Protein AF-A0A1I3K567-F1 (afdb_monomer_lite)

Radius of gyration: 35.0 Å; chains: 1; bounding box: 66×83×106 Å

pLDDT: mean 75.27, std 18.59, range [41.22, 98.81]

Sequence (236 aa):
MTSLRVISPPEEHWAQRRRAPPARRPAPVLGLSIAVLLGLFGMQLMLSGVRDAAVPVPSVAPPERFEPDPPATAAPRLKIVVAPPVPVAARPETWAVLPTALTAPVAATPLADPKTAAEQAAACREAPGLATQMVCVDPVLAAADQQASEAYEAVLAAGASQAVLGRSQARWMLTREEAARSSPEDLLAAYQDRTRRLRAAAAALSHRDDAVQAPPSPEETLDDQPRAFTGAAPST

Structure (mmCIF, N/CA/C/O backbone):
data_AF-A0A1I3K567-F1
#
_entry.id   AF-A0A1I3K567-F1
#
loop_
_atom_site.group_PDB
_atom_site.id
_atom_site.type_symbol
_atom_site.label_atom_id
_atom_site.label_alt_id
_atom_site.label_comp_id
_atom_site.label_asym_id
_atom_site.label_entity_id
_atom_site.label_seq_id
_atom_site.pdbx_PDB_ins_code
_atom_site.Cartn_x
_atom_site.Cartn_y
_atom_site.Cartn_z
_atom_site.occupancy
_atom_site.B_iso_or_equiv
_atom_site.auth_seq_id
_atom_site.auth_comp_id
_atom_site.auth_asym_id
_atom_site.auth_atom_id
_atom_site.pdbx_PDB_model_num
ATOM 1 N N . MET A 1 1 ? -35.132 25.174 -33.035 1.00 41.22 1 MET A N 1
ATOM 2 C CA . MET A 1 1 ? -33.776 25.758 -32.961 1.00 41.22 1 MET A CA 1
ATOM 3 C C . MET A 1 1 ? -33.559 26.184 -31.522 1.00 41.22 1 MET A C 1
ATOM 5 O O . MET A 1 1 ? -34.055 27.227 -31.122 1.00 41.22 1 MET A O 1
ATOM 9 N N . THR A 1 2 ? -32.952 25.312 -30.723 1.00 47.44 2 THR A N 1
ATOM 10 C CA . THR A 1 2 ? -32.895 25.439 -29.262 1.00 47.44 2 THR A CA 1
ATOM 11 C C . THR A 1 2 ? -31.429 25.566 -28.878 1.00 47.44 2 THR A C 1
ATOM 13 O O . THR A 1 2 ? -30.681 24.597 -28.960 1.00 47.44 2 THR A O 1
ATOM 16 N N . SER A 1 3 ? -30.999 26.782 -28.553 1.00 48.56 3 SER A N 1
ATOM 17 C CA . SER A 1 3 ? -29.608 27.071 -28.209 1.00 48.56 3 SER A CA 1
ATOM 18 C C . SER A 1 3 ? -29.348 26.722 -26.745 1.00 48.56 3 SER A C 1
ATOM 20 O O . SER A 1 3 ? -29.870 27.375 -25.843 1.00 48.56 3 SER A O 1
ATOM 22 N N . LEU A 1 4 ? -28.530 25.695 -26.513 1.00 54.41 4 LEU A N 1
ATOM 23 C CA . LEU A 1 4 ? -27.971 25.369 -25.202 1.00 54.41 4 LEU A CA 1
ATOM 24 C C . LEU A 1 4 ? -26.925 26.428 -24.827 1.00 54.41 4 LEU A C 1
ATOM 26 O O . LEU A 1 4 ? -25.876 26.532 -25.460 1.00 54.41 4 LEU A O 1
ATOM 30 N N . ARG A 1 5 ? -27.219 27.230 -23.797 1.00 54.34 5 ARG A N 1
ATOM 31 C CA . ARG A 1 5 ? -26.233 28.103 -23.148 1.00 54.34 5 ARG A CA 1
ATOM 32 C C . ARG A 1 5 ? -25.359 27.255 -22.228 1.00 54.34 5 ARG A C 1
ATOM 34 O O . ARG A 1 5 ? -25.832 26.763 -21.209 1.00 54.34 5 ARG A O 1
ATOM 41 N N . VAL A 1 6 ? -24.088 27.119 -22.589 1.00 59.34 6 VAL A N 1
ATOM 42 C CA . VAL A 1 6 ? -23.033 26.632 -21.696 1.00 59.34 6 VAL A CA 1
ATOM 43 C C . VAL A 1 6 ? -22.742 27.742 -20.689 1.00 59.34 6 VAL A C 1
ATOM 45 O O . VAL A 1 6 ? -22.295 28.825 -21.062 1.00 59.34 6 VAL A O 1
ATOM 48 N N . ILE A 1 7 ? -23.062 27.497 -19.421 1.00 61.38 7 ILE A N 1
ATOM 49 C CA . ILE A 1 7 ? -22.705 28.371 -18.303 1.00 61.38 7 ILE A CA 1
ATOM 50 C C . ILE A 1 7 ? -21.360 27.862 -17.786 1.00 61.38 7 ILE A C 1
ATOM 52 O O . ILE A 1 7 ? -21.307 26.850 -17.091 1.00 61.38 7 ILE A O 1
ATOM 56 N N . SER A 1 8 ? -20.271 28.526 -18.168 1.00 51.09 8 SER A N 1
ATOM 57 C CA . SER A 1 8 ? -18.961 28.290 -17.559 1.00 51.09 8 SER A CA 1
ATOM 58 C C . SER A 1 8 ? -18.959 28.831 -16.123 1.00 51.09 8 SER A C 1
ATOM 60 O O . SER A 1 8 ? -19.470 29.933 -15.902 1.00 51.09 8 SER A O 1
ATOM 62 N N . PRO A 1 9 ? -18.403 28.102 -15.140 1.00 63.75 9 PRO A N 1
ATOM 63 C CA . PRO A 1 9 ? -18.246 28.625 -13.790 1.00 63.75 9 PRO A CA 1
ATOM 64 C C . PRO A 1 9 ? -17.191 29.751 -13.759 1.00 63.75 9 PRO A C 1
ATOM 66 O O . PRO A 1 9 ? -16.234 29.713 -14.535 1.00 63.75 9 PRO A O 1
ATOM 69 N N . PRO A 1 10 ? -17.358 30.762 -12.888 1.00 57.81 10 PRO A N 1
ATOM 70 C CA . PRO A 1 10 ? -16.426 31.880 -12.781 1.00 57.81 10 PRO A CA 1
ATOM 71 C C . PRO A 1 10 ? -15.072 31.439 -12.196 1.00 57.81 10 PRO A C 1
ATOM 73 O O . PRO A 1 10 ? -14.982 31.001 -11.052 1.00 57.81 10 PRO A O 1
ATOM 76 N N . GLU A 1 11 ? -14.020 31.599 -13.001 1.00 57.78 11 GLU A N 1
ATOM 77 C CA . GLU A 1 11 ? -12.583 31.450 -12.701 1.00 57.78 11 GLU A CA 1
ATOM 78 C C . GLU A 1 11 ? -12.036 32.631 -11.871 1.00 57.78 11 GLU A C 1
ATOM 80 O O . GLU A 1 11 ? -11.059 33.291 -12.208 1.00 57.78 11 GLU A O 1
ATOM 85 N N . GLU A 1 12 ? -12.673 32.938 -10.752 1.00 56.66 12 GLU A N 1
ATOM 86 C CA . GLU A 1 12 ? -12.122 33.816 -9.719 1.00 56.66 12 GLU A CA 1
ATOM 87 C C . GLU A 1 12 ? -12.365 33.014 -8.427 1.00 56.66 12 GLU A C 1
ATOM 89 O O . GLU A 1 12 ? -13.386 32.358 -8.304 1.00 56.66 12 GLU A O 1
ATOM 94 N N . HIS A 1 13 ? -11.455 32.785 -7.479 1.00 52.19 13 HIS A N 1
ATOM 95 C CA . HIS A 1 13 ? -11.093 33.702 -6.391 1.00 52.19 13 HIS A CA 1
ATOM 96 C C . HIS A 1 13 ? -9.816 33.207 -5.652 1.00 52.19 13 HIS A C 1
ATOM 98 O O . HIS A 1 13 ? -9.492 33.675 -4.557 1.00 52.19 13 HIS A O 1
ATOM 104 N N . TRP A 1 14 ? -9.075 32.231 -6.193 1.00 54.38 14 TRP A N 1
ATOM 105 C CA . TRP A 1 14 ? -7.971 31.581 -5.460 1.00 54.38 14 TRP A CA 1
ATOM 106 C C . TRP A 1 14 ? -6.694 32.431 -5.349 1.00 54.38 14 TRP A C 1
ATOM 108 O O . TRP A 1 14 ? -5.878 32.203 -4.455 1.00 54.38 14 TRP A O 1
ATOM 118 N N . ALA A 1 15 ? -6.536 33.469 -6.177 1.00 52.72 15 ALA A N 1
ATOM 119 C CA . ALA A 1 15 ? -5.331 34.302 -6.195 1.00 52.72 15 ALA A CA 1
ATOM 120 C C . ALA A 1 15 ? -5.209 35.291 -5.011 1.00 52.72 15 ALA A C 1
ATOM 122 O O . ALA A 1 15 ? -4.138 35.855 -4.792 1.00 52.72 15 ALA A O 1
ATOM 123 N N . GLN A 1 16 ? -6.261 35.495 -4.206 1.00 49.91 16 GLN A N 1
ATOM 124 C CA . GLN A 1 16 ? -6.290 36.560 -3.188 1.00 49.91 16 GLN A CA 1
ATOM 125 C C . GLN A 1 16 ? -5.857 36.145 -1.768 1.00 49.91 16 GLN A C 1
ATOM 127 O O . GLN A 1 16 ? -5.767 36.996 -0.881 1.00 49.91 16 GLN A O 1
ATOM 132 N N . ARG A 1 17 ? -5.493 34.876 -1.534 1.00 51.22 17 ARG A N 1
ATOM 133 C CA . ARG A 1 17 ? -4.949 34.401 -0.241 1.00 51.22 17 ARG A CA 1
ATOM 134 C C . ARG A 1 17 ? -3.415 34.457 -0.147 1.00 51.22 17 ARG A C 1
ATOM 136 O O . ARG A 1 17 ?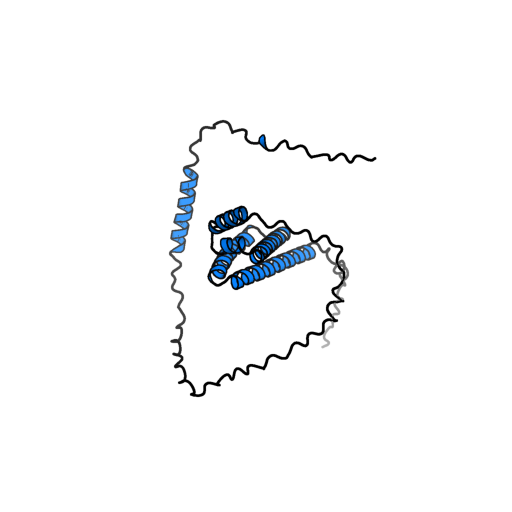 -2.797 33.614 0.491 1.00 51.22 17 ARG A O 1
ATOM 143 N N . ARG A 1 18 ? -2.786 35.479 -0.734 1.00 52.47 18 ARG A N 1
ATOM 144 C CA . ARG A 1 18 ? -1.376 35.836 -0.473 1.00 52.47 18 ARG A CA 1
ATOM 145 C C . ARG A 1 18 ? -1.242 37.271 0.033 1.00 52.47 18 ARG A C 1
ATOM 147 O O . ARG A 1 18 ? -0.465 38.061 -0.491 1.00 52.47 18 ARG A O 1
ATOM 154 N N . ARG A 1 19 ? -2.000 37.630 1.073 1.00 53.72 19 ARG A N 1
ATOM 155 C CA . ARG A 1 19 ? -1.640 38.798 1.887 1.00 53.72 19 ARG A CA 1
ATOM 156 C C . ARG A 1 19 ? -0.489 38.393 2.798 1.00 53.72 19 ARG A C 1
ATOM 158 O O . ARG A 1 19 ? -0.664 37.563 3.686 1.00 53.72 19 ARG A O 1
ATOM 165 N N . ALA A 1 20 ? 0.683 38.957 2.528 1.00 58.75 20 ALA A N 1
ATOM 166 C CA . ALA A 1 20 ? 1.848 38.846 3.388 1.00 58.75 20 ALA A CA 1
ATOM 167 C C . ALA A 1 20 ? 1.494 39.323 4.812 1.00 58.75 20 ALA A C 1
ATOM 169 O O . ALA A 1 20 ? 0.871 40.381 4.957 1.00 58.75 20 ALA A O 1
ATOM 170 N N . PRO A 1 21 ? 1.850 38.571 5.866 1.00 63.34 21 PRO A N 1
ATOM 171 C CA . PRO A 1 21 ? 1.675 39.037 7.233 1.00 63.34 21 PRO A CA 1
ATOM 172 C C . PRO A 1 21 ? 2.600 40.238 7.509 1.00 63.34 21 PRO A C 1
ATOM 174 O O . PRO A 1 21 ? 3.713 40.289 6.979 1.00 63.34 21 PRO A O 1
ATOM 177 N N . PRO A 1 22 ? 2.182 41.206 8.347 1.00 60.41 22 PRO A N 1
ATOM 178 C CA . PRO A 1 22 ? 3.058 42.289 8.774 1.00 60.41 22 PRO A CA 1
ATOM 179 C C . PRO A 1 22 ? 4.261 41.721 9.536 1.00 60.41 22 PRO A C 1
ATOM 181 O O . PRO A 1 22 ? 4.114 40.823 10.369 1.00 60.41 22 PRO A O 1
ATOM 184 N N . ALA A 1 23 ? 5.446 42.265 9.253 1.00 51.12 23 ALA A N 1
ATOM 185 C CA . ALA A 1 23 ? 6.710 41.900 9.879 1.00 51.12 23 ALA A CA 1
ATOM 186 C C . ALA A 1 23 ? 6.650 42.086 11.408 1.00 51.12 23 ALA A C 1
ATOM 188 O O . ALA A 1 23 ? 6.902 43.167 11.940 1.00 51.12 23 ALA A O 1
ATOM 189 N N . ARG A 1 24 ? 6.314 41.014 12.132 1.00 51.00 24 ARG A N 1
ATOM 190 C CA . ARG A 1 24 ? 6.513 40.926 13.579 1.00 51.00 24 ARG A CA 1
ATOM 191 C C . ARG A 1 24 ? 7.972 40.574 13.833 1.00 51.00 24 ARG A C 1
ATOM 193 O O . ARG A 1 24 ? 8.450 39.532 13.397 1.00 51.00 24 ARG A O 1
ATOM 200 N N . ARG A 1 25 ? 8.671 41.459 14.545 1.00 53.50 25 ARG A N 1
ATOM 201 C CA . ARG A 1 25 ? 10.017 41.202 15.068 1.00 53.50 25 ARG A CA 1
ATOM 202 C C . ARG A 1 25 ? 9.980 39.925 15.927 1.00 53.50 25 ARG A C 1
ATOM 204 O O . ARG A 1 25 ? 9.129 39.851 16.816 1.00 53.50 25 ARG A O 1
ATOM 211 N N . PRO A 1 26 ? 10.850 38.931 15.681 1.00 49.97 26 PRO A N 1
ATOM 212 C CA . PRO A 1 26 ? 10.881 37.719 16.484 1.00 49.97 26 PRO A CA 1
ATOM 213 C C . PRO A 1 26 ? 11.402 38.044 17.887 1.00 49.97 26 PRO A C 1
ATOM 215 O O . PRO A 1 26 ? 12.513 38.545 18.053 1.00 49.97 26 PRO A O 1
ATOM 218 N N . ALA A 1 27 ? 10.588 37.757 18.900 1.00 56.81 27 ALA A N 1
ATOM 219 C CA . ALA A 1 27 ? 11.064 37.641 20.271 1.00 56.81 27 ALA A CA 1
ATOM 220 C C . ALA A 1 27 ? 11.962 36.388 20.390 1.00 56.81 27 ALA A C 1
ATOM 222 O O . ALA A 1 27 ? 11.685 35.377 19.734 1.00 56.81 27 ALA A O 1
ATOM 223 N N . PRO A 1 28 ? 13.020 36.412 21.219 1.00 51.88 28 PRO A N 1
ATOM 224 C CA . PRO A 1 28 ? 13.976 35.316 21.362 1.00 51.88 28 PRO A CA 1
ATOM 225 C C . PRO A 1 28 ? 13.388 34.175 22.209 1.00 51.88 28 PRO A C 1
ATOM 227 O O . PRO A 1 28 ? 13.797 33.947 23.339 1.00 51.88 28 PRO A O 1
ATOM 230 N N . VAL A 1 29 ? 12.400 33.453 21.678 1.00 52.56 29 VAL A N 1
ATOM 231 C CA . VAL A 1 29 ? 11.814 32.260 22.331 1.00 52.56 29 VAL A CA 1
ATOM 232 C C . VAL A 1 29 ? 12.297 30.961 21.660 1.00 52.56 29 VAL A C 1
ATOM 234 O O . VAL A 1 29 ? 12.177 29.871 22.213 1.00 52.56 29 VAL A O 1
ATOM 237 N N . LEU A 1 30 ? 12.949 31.066 20.496 1.00 52.22 30 LEU A N 1
ATOM 238 C CA . LEU A 1 30 ? 13.389 29.922 19.686 1.00 52.22 30 LEU A CA 1
ATOM 239 C C . LEU A 1 30 ? 14.621 29.181 20.248 1.00 52.22 30 LEU A C 1
ATOM 241 O O . LEU A 1 30 ? 14.864 28.037 19.877 1.00 52.22 30 LEU A O 1
ATOM 245 N N . GLY A 1 31 ? 15.363 29.781 21.186 1.00 49.91 31 GLY A N 1
ATOM 246 C CA . GLY A 1 31 ? 16.508 29.121 21.831 1.00 49.91 31 GLY A CA 1
ATOM 247 C C . GLY A 1 31 ? 16.112 28.047 22.852 1.00 49.91 31 GLY A C 1
ATOM 248 O O . GLY A 1 31 ? 16.823 27.059 23.019 1.00 49.91 31 GLY A O 1
ATOM 249 N N . LEU A 1 32 ? 14.952 28.195 23.501 1.00 53.84 32 LEU A N 1
ATOM 250 C CA . LEU A 1 32 ? 14.532 27.293 24.579 1.00 53.84 32 LEU A CA 1
ATOM 251 C C . LEU A 1 32 ? 14.002 25.947 24.058 1.00 53.84 32 LEU A C 1
ATOM 253 O O . LEU A 1 32 ? 14.199 24.927 24.709 1.00 53.84 32 LEU A O 1
ATOM 257 N N . SER A 1 33 ? 13.406 25.901 22.860 1.00 54.75 33 SER A N 1
ATOM 258 C CA . SER A 1 33 ? 12.889 24.640 22.296 1.00 54.75 33 SER A CA 1
ATOM 259 C C . SER A 1 33 ? 13.989 23.696 21.799 1.00 54.75 33 SER A C 1
ATOM 261 O O . SER A 1 33 ? 13.868 22.484 21.959 1.00 54.75 33 SER A O 1
ATOM 263 N N . ILE A 1 34 ? 15.089 24.224 21.249 1.00 58.00 34 ILE A N 1
ATOM 264 C CA . ILE A 1 34 ? 16.198 23.389 20.755 1.00 58.00 34 ILE A CA 1
ATOM 265 C C . ILE A 1 34 ? 16.958 22.754 21.929 1.00 58.00 34 ILE A C 1
ATOM 267 O O . ILE A 1 34 ? 17.283 21.570 21.877 1.00 58.00 34 ILE A O 1
ATOM 271 N N . ALA A 1 35 ? 17.177 23.500 23.017 1.00 59.81 35 ALA A N 1
ATOM 272 C CA . ALA A 1 35 ? 17.837 22.974 24.212 1.00 59.81 35 ALA A CA 1
ATOM 273 C C . ALA A 1 35 ? 17.023 21.853 24.886 1.00 59.81 35 ALA A C 1
ATOM 275 O O . ALA A 1 35 ? 17.593 20.845 25.301 1.00 59.81 35 ALA A O 1
ATOM 276 N N . VAL A 1 36 ? 15.691 21.984 24.937 1.00 67.81 36 VAL A N 1
ATOM 277 C CA . VAL A 1 36 ? 14.810 20.942 25.492 1.00 67.81 36 VAL A CA 1
ATOM 278 C C . VAL A 1 36 ? 14.814 19.684 24.617 1.00 67.81 36 VAL A C 1
ATOM 280 O O . VAL A 1 36 ? 14.911 18.582 25.152 1.00 67.81 36 VAL A O 1
ATOM 283 N N . LEU A 1 37 ? 14.782 19.825 23.286 1.00 63.00 37 LEU A N 1
ATOM 284 C CA . LEU A 1 37 ? 14.832 18.678 22.370 1.00 63.00 37 LEU A CA 1
ATOM 285 C C . LEU A 1 37 ? 16.186 17.952 22.410 1.00 63.00 37 LEU A C 1
ATOM 287 O O . LEU A 1 37 ? 16.210 16.722 22.438 1.00 63.00 37 LEU A O 1
ATOM 291 N N . LEU A 1 38 ? 17.305 18.684 22.486 1.00 71.62 38 LEU A N 1
ATOM 292 C CA . LEU A 1 38 ? 18.637 18.085 22.641 1.00 71.62 38 LEU A CA 1
ATOM 293 C C . LEU A 1 38 ? 18.810 17.400 24.008 1.00 71.62 38 LEU A C 1
ATOM 295 O O . LEU A 1 38 ? 19.401 16.323 24.078 1.00 71.62 38 LEU A O 1
ATOM 299 N N . GLY A 1 39 ? 18.253 17.972 25.081 1.00 69.25 39 GLY A N 1
ATOM 300 C CA . GLY A 1 39 ? 18.276 17.369 26.417 1.00 69.25 39 GLY A CA 1
ATOM 301 C C . GLY A 1 39 ? 17.489 16.05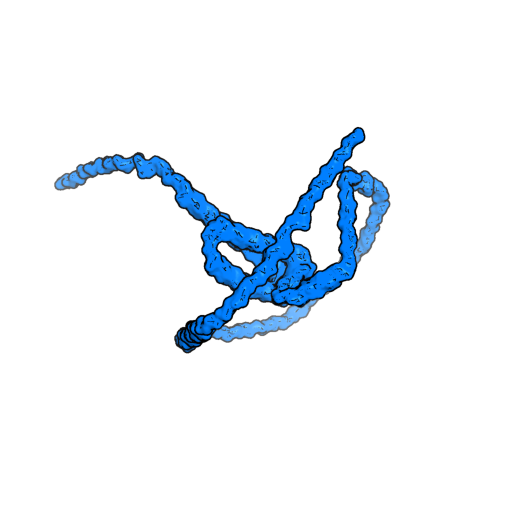7 26.499 1.00 69.25 39 GLY A C 1
ATOM 302 O O . GLY A 1 39 ? 17.993 15.067 27.030 1.00 69.25 39 GLY A O 1
ATOM 303 N N . LEU A 1 40 ? 16.285 16.016 25.916 1.00 73.94 40 LEU A N 1
ATOM 304 C CA . LEU A 1 40 ? 15.447 14.810 25.879 1.00 73.94 40 LEU A CA 1
ATOM 305 C C . LEU A 1 40 ? 16.090 13.688 25.050 1.00 73.94 40 LEU A C 1
ATOM 307 O O . LEU A 1 40 ? 16.075 12.530 25.469 1.00 73.94 40 LEU A O 1
ATOM 311 N N . PHE A 1 41 ? 16.721 14.028 23.922 1.00 76.00 41 PHE A N 1
ATOM 312 C CA . PHE A 1 41 ? 17.411 13.048 23.079 1.00 76.00 41 PHE A CA 1
ATOM 313 C C . PHE A 1 41 ? 18.689 12.504 23.743 1.00 76.00 41 PHE A C 1
ATOM 315 O O . PHE A 1 41 ? 18.939 11.298 23.720 1.00 76.00 41 PHE A O 1
ATOM 322 N N . GLY A 1 42 ? 19.470 13.364 24.409 1.00 73.19 42 GLY A N 1
ATOM 323 C CA . GLY A 1 42 ? 20.659 12.952 25.163 1.00 73.19 42 GLY A CA 1
ATOM 324 C C . GLY A 1 42 ? 20.333 12.039 26.351 1.00 73.19 42 GLY A C 1
ATOM 325 O O . GLY A 1 42 ? 21.014 11.037 26.571 1.00 73.19 42 GLY A O 1
ATOM 326 N N . MET A 1 43 ? 19.246 12.325 27.076 1.00 73.75 43 MET A N 1
ATOM 327 C CA . MET A 1 43 ? 18.792 11.482 28.187 1.00 73.75 43 MET A CA 1
ATOM 328 C C . MET A 1 43 ? 18.323 10.099 27.701 1.00 73.75 43 MET A C 1
ATOM 330 O O . MET A 1 43 ? 18.590 9.090 28.353 1.00 73.75 43 MET A O 1
ATOM 334 N N . GLN A 1 44 ? 17.695 10.024 26.523 1.00 71.62 44 GLN A N 1
ATOM 335 C CA . GLN A 1 44 ? 17.259 8.756 25.934 1.00 71.62 44 GLN A CA 1
ATOM 336 C C . GLN A 1 44 ? 18.430 7.883 25.447 1.00 71.62 44 GLN A C 1
ATOM 338 O O . GLN A 1 44 ? 18.366 6.656 25.567 1.00 71.62 44 GLN A O 1
ATOM 343 N N . LEU A 1 45 ? 19.530 8.488 24.986 1.00 72.94 45 LEU A N 1
ATOM 344 C CA . LEU A 1 45 ? 20.768 7.764 24.667 1.00 72.94 45 LEU A CA 1
ATOM 345 C C . LEU A 1 45 ? 21.434 7.178 25.921 1.00 72.94 45 LEU A C 1
ATOM 347 O O . LEU A 1 45 ? 21.840 6.018 25.902 1.00 72.94 45 LEU A O 1
ATOM 351 N N . MET A 1 46 ? 21.463 7.918 27.035 1.00 72.81 46 MET A N 1
ATOM 352 C CA . MET A 1 46 ? 22.029 7.419 28.300 1.00 72.81 46 MET A CA 1
ATOM 353 C C . MET A 1 46 ? 21.214 6.263 28.903 1.00 72.81 46 MET A C 1
ATOM 355 O O . MET A 1 46 ? 21.785 5.325 29.451 1.00 72.81 46 MET A O 1
ATOM 359 N N . LEU A 1 47 ? 19.886 6.271 28.745 1.00 65.50 47 LEU A N 1
ATOM 360 C CA . LEU A 1 47 ? 19.012 5.161 29.158 1.00 65.50 47 LEU A CA 1
ATOM 361 C C . LEU A 1 47 ? 19.116 3.925 28.246 1.00 65.50 47 LEU A C 1
ATOM 363 O O . LEU A 1 47 ? 18.753 2.825 28.663 1.00 65.50 47 LEU A O 1
ATOM 367 N N . SER A 1 48 ? 19.615 4.079 27.018 1.00 63.22 48 SER A N 1
ATOM 368 C CA . SER A 1 48 ? 19.746 2.971 26.062 1.00 63.22 48 SER A CA 1
ATOM 369 C C . SER A 1 48 ? 21.033 2.156 26.255 1.00 63.22 48 SER A C 1
ATOM 371 O O . SER A 1 48 ? 21.081 1.007 25.830 1.00 63.22 48 SER A O 1
ATOM 373 N N . GLY A 1 49 ? 22.041 2.701 26.950 1.00 56.47 49 GLY A N 1
ATOM 374 C CA . GLY A 1 49 ? 23.336 2.042 27.182 1.00 56.47 49 GLY A CA 1
ATOM 375 C C . GLY A 1 49 ? 23.353 0.946 28.259 1.00 56.47 49 GLY A C 1
ATOM 376 O O . GLY A 1 49 ? 24.362 0.275 28.418 1.00 56.47 49 GLY A O 1
ATOM 377 N N . VAL A 1 50 ? 22.261 0.737 29.005 1.00 55.84 50 VAL A N 1
ATOM 378 C CA . VAL A 1 50 ? 22.204 -0.258 30.104 1.00 55.84 50 VAL A CA 1
ATOM 379 C C . VAL A 1 50 ? 21.517 -1.568 29.675 1.00 55.84 50 VAL A C 1
ATOM 381 O O . VAL A 1 50 ? 21.367 -2.492 30.469 1.00 55.84 50 VAL A O 1
ATOM 384 N N . ARG A 1 51 ? 21.107 -1.698 28.405 1.00 54.69 51 ARG A N 1
ATOM 385 C CA . ARG A 1 51 ? 20.447 -2.914 27.889 1.00 54.69 51 ARG A CA 1
ATOM 386 C C . ARG A 1 51 ? 21.373 -3.939 27.233 1.00 54.69 51 ARG A C 1
ATOM 388 O O . ARG A 1 51 ? 20.869 -4.919 26.699 1.00 54.69 51 ARG A O 1
ATOM 395 N N . ASP A 1 52 ? 22.683 -3.807 27.410 1.00 53.12 52 ASP A N 1
ATOM 396 C CA . ASP A 1 52 ? 23.646 -4.881 27.132 1.00 53.12 52 ASP A CA 1
ATOM 397 C C . ASP A 1 52 ? 23.785 -5.841 28.328 1.00 53.12 52 ASP A C 1
ATOM 399 O O . ASP A 1 52 ? 24.873 -6.283 28.696 1.00 53.12 52 ASP A O 1
ATOM 403 N N . ALA A 1 53 ? 22.662 -6.197 28.959 1.00 57.88 53 ALA A N 1
ATOM 404 C CA . ALA A 1 53 ? 22.616 -7.428 29.730 1.00 57.88 53 ALA A CA 1
ATOM 405 C C . ALA A 1 53 ? 22.635 -8.560 28.704 1.00 57.88 53 ALA A C 1
ATOM 407 O O . ALA A 1 53 ? 21.616 -8.850 28.078 1.00 57.88 53 ALA A O 1
ATOM 408 N N . ALA A 1 54 ? 23.825 -9.124 28.491 1.00 56.72 54 ALA A N 1
ATOM 409 C CA . ALA A 1 54 ? 24.066 -10.260 27.620 1.00 56.72 54 ALA A CA 1
ATOM 410 C C . ALA A 1 54 ? 23.007 -11.338 27.881 1.00 56.72 54 ALA A C 1
ATOM 412 O O . ALA A 1 54 ? 23.046 -12.050 28.886 1.00 56.72 54 ALA A O 1
ATOM 413 N N . VAL A 1 55 ? 22.028 -11.426 26.980 1.00 62.53 55 VAL A N 1
ATOM 414 C CA . VAL A 1 55 ? 21.110 -12.556 26.936 1.00 62.53 55 VAL A CA 1
ATOM 415 C C . VAL A 1 55 ? 21.996 -13.781 26.717 1.00 62.53 55 VAL A C 1
ATOM 417 O O . VAL A 1 55 ? 22.798 -13.757 25.780 1.00 62.53 55 VAL A O 1
ATOM 420 N N . PRO A 1 56 ? 21.919 -14.822 27.567 1.00 61.25 56 PRO A N 1
ATOM 421 C CA . PRO A 1 56 ? 22.654 -16.052 27.334 1.00 61.25 56 PRO A CA 1
ATOM 422 C C . PRO A 1 56 ? 22.190 -16.605 25.990 1.00 61.25 56 PRO A C 1
ATOM 424 O O . PRO A 1 56 ? 21.075 -17.108 25.858 1.00 61.25 56 PRO A O 1
ATOM 427 N N . VAL A 1 57 ? 23.028 -16.424 24.971 1.00 63.19 57 VAL A N 1
ATOM 428 C CA . VAL A 1 57 ? 22.805 -16.975 23.642 1.00 63.19 57 VAL A CA 1
ATOM 429 C C . VAL A 1 57 ? 22.780 -18.490 23.839 1.00 63.19 57 VAL A C 1
ATOM 431 O O . VAL A 1 57 ? 23.780 -19.038 24.312 1.00 63.19 57 VAL A O 1
ATOM 434 N N . PRO A 1 58 ? 21.659 -19.183 23.570 1.00 67.00 58 PRO A N 1
ATOM 435 C CA . PRO A 1 58 ? 21.668 -20.636 23.595 1.00 67.00 58 PRO A CA 1
ATOM 436 C C . PRO A 1 58 ? 22.747 -21.098 22.615 1.00 67.00 58 PRO A C 1
ATOM 438 O O . PRO A 1 58 ? 22.789 -20.603 21.489 1.00 67.00 58 PRO A O 1
ATOM 441 N N . SER A 1 59 ? 23.637 -21.997 23.049 1.00 69.25 59 SER A N 1
ATOM 442 C CA . SER A 1 59 ? 24.631 -22.627 22.175 1.00 69.25 59 SER A CA 1
ATOM 443 C C . SER A 1 59 ? 23.919 -23.205 20.959 1.00 69.25 59 SER A C 1
ATOM 445 O O . SER A 1 59 ? 23.299 -24.266 21.033 1.00 69.25 59 SER A O 1
ATOM 447 N N . VAL A 1 60 ? 23.987 -22.482 19.845 1.00 62.75 60 VAL A N 1
ATOM 448 C CA . VAL A 1 60 ? 23.562 -22.974 18.544 1.00 62.75 60 VAL A CA 1
ATOM 449 C C . VAL A 1 60 ? 24.549 -24.077 18.202 1.00 62.75 60 VAL A C 1
ATOM 451 O O . VAL A 1 60 ? 25.756 -23.832 18.125 1.00 62.75 60 VAL A O 1
ATOM 454 N N . ALA A 1 61 ? 24.044 -25.306 18.088 1.00 71.00 61 ALA A N 1
ATOM 455 C CA . ALA A 1 61 ? 24.840 -26.434 17.638 1.00 71.00 61 ALA A CA 1
ATOM 456 C C . ALA A 1 61 ? 25.552 -26.053 16.326 1.00 71.00 61 ALA A C 1
ATOM 458 O O . ALA A 1 61 ? 24.954 -25.351 15.502 1.00 71.00 61 ALA A O 1
ATOM 459 N N . PRO A 1 62 ? 26.817 -26.471 16.129 1.00 74.69 62 PRO A N 1
ATOM 460 C CA . PRO A 1 62 ? 27.533 -26.226 14.887 1.00 74.69 62 PRO A CA 1
ATOM 461 C C . PRO A 1 62 ? 26.644 -26.638 13.712 1.00 74.69 62 PRO A C 1
ATOM 463 O O . PRO A 1 62 ? 26.054 -27.719 13.785 1.00 74.69 62 PRO A O 1
ATOM 466 N N . PRO A 1 63 ? 26.507 -25.807 12.664 1.00 66.12 63 PRO A N 1
ATOM 467 C CA . PRO A 1 63 ? 25.753 -26.206 11.491 1.00 66.12 63 PRO A CA 1
ATOM 468 C C . PRO A 1 63 ? 26.351 -27.520 10.995 1.00 66.12 63 PRO A C 1
ATOM 470 O O . PRO A 1 63 ? 27.548 -27.576 10.695 1.00 66.12 63 PRO A O 1
ATOM 473 N N . GLU A 1 64 ? 25.539 -28.580 10.971 1.00 62.41 64 GLU A N 1
ATOM 474 C CA . GLU A 1 64 ? 25.897 -29.807 10.273 1.00 62.41 64 GLU A CA 1
ATOM 475 C C . GLU A 1 64 ? 26.327 -29.387 8.872 1.00 62.41 64 GLU A C 1
ATOM 477 O O . GLU A 1 64 ? 25.554 -28.807 8.104 1.00 62.41 64 GLU A O 1
ATOM 482 N N . ARG A 1 65 ? 27.611 -29.602 8.570 1.00 55.03 65 ARG A N 1
ATOM 483 C CA . ARG A 1 65 ? 28.097 -29.520 7.204 1.00 55.03 65 ARG A CA 1
ATOM 484 C C . ARG A 1 65 ? 27.267 -30.515 6.422 1.00 55.03 65 ARG A C 1
ATOM 486 O O . ARG A 1 65 ? 27.405 -31.720 6.604 1.00 55.03 65 ARG A O 1
ATOM 493 N N . PHE A 1 66 ? 26.412 -29.983 5.566 1.00 60.88 66 PHE A N 1
ATOM 494 C CA . PHE A 1 66 ? 25.823 -30.747 4.493 1.00 60.88 66 PHE A CA 1
ATOM 495 C C . PHE A 1 66 ? 26.981 -31.109 3.563 1.00 60.88 66 PHE A C 1
ATOM 497 O O . PHE A 1 66 ? 27.403 -30.293 2.746 1.00 60.88 66 PHE A O 1
ATOM 504 N N . GLU A 1 67 ? 27.577 -32.279 3.784 1.00 66.31 67 GLU A N 1
ATOM 505 C CA . GLU A 1 67 ? 28.448 -32.931 2.816 1.00 66.31 67 GLU A CA 1
ATOM 506 C C . GLU A 1 67 ? 27.521 -33.300 1.644 1.00 66.31 67 GLU A C 1
ATOM 508 O O . GLU A 1 67 ? 26.629 -34.133 1.821 1.00 66.31 67 GLU A O 1
ATOM 513 N N . PRO A 1 68 ? 27.602 -32.617 0.489 1.00 66.69 68 PRO A N 1
ATOM 514 C CA . PRO A 1 68 ? 26.733 -32.938 -0.626 1.00 66.69 68 PRO A CA 1
ATOM 515 C C . PRO A 1 68 ? 27.117 -34.330 -1.126 1.00 66.69 68 PRO A C 1
ATOM 517 O O . PRO A 1 68 ? 28.270 -34.554 -1.502 1.00 66.69 68 PRO A O 1
ATOM 520 N N . ASP A 1 69 ? 26.153 -35.253 -1.116 1.00 65.00 69 ASP A N 1
ATOM 521 C CA . ASP A 1 69 ? 26.318 -36.576 -1.713 1.00 65.00 69 ASP A CA 1
ATOM 522 C C . ASP A 1 69 ? 26.930 -36.432 -3.118 1.00 65.00 69 ASP A C 1
ATOM 524 O O . ASP A 1 69 ? 26.497 -35.566 -3.897 1.00 65.00 69 ASP A O 1
ATOM 528 N N . PRO A 1 70 ? 27.944 -37.246 -3.466 1.00 70.88 70 PRO A N 1
ATOM 529 C CA . PRO A 1 70 ? 28.543 -37.208 -4.789 1.00 70.88 70 PRO A CA 1
ATOM 530 C C . PRO A 1 70 ? 27.437 -37.398 -5.835 1.00 70.88 70 PRO A C 1
ATOM 532 O O . PRO A 1 70 ? 26.578 -38.269 -5.665 1.00 70.88 70 PRO A O 1
ATOM 535 N N . PRO A 1 71 ? 27.424 -36.598 -6.917 1.00 60.25 71 PRO A N 1
ATOM 536 C CA . PRO A 1 71 ? 26.337 -36.623 -7.878 1.00 60.25 71 PRO A CA 1
ATOM 537 C C . PRO A 1 71 ? 26.191 -38.034 -8.443 1.00 60.25 71 PRO A C 1
ATOM 539 O O . PRO A 1 71 ? 27.070 -38.531 -9.157 1.00 60.25 71 PRO A O 1
ATOM 542 N N . ALA A 1 72 ? 25.057 -38.667 -8.132 1.00 55.88 72 ALA A N 1
ATOM 543 C CA . ALA A 1 72 ? 24.631 -39.885 -8.789 1.00 55.88 72 ALA A CA 1
ATOM 544 C C . ALA A 1 72 ? 24.653 -39.622 -10.297 1.00 55.88 72 ALA A C 1
ATOM 546 O O . ALA A 1 72 ? 23.967 -38.750 -10.835 1.00 55.88 72 ALA A O 1
ATOM 547 N N . THR A 1 73 ? 25.542 -40.345 -10.962 1.00 59.25 73 THR A N 1
ATOM 548 C CA . THR A 1 73 ? 25.906 -40.186 -12.361 1.00 59.25 73 THR A CA 1
ATOM 549 C C . THR A 1 73 ? 24.776 -40.728 -13.229 1.00 59.25 73 THR A C 1
ATOM 551 O O . THR A 1 73 ? 24.851 -41.829 -13.756 1.00 59.25 73 THR A O 1
ATOM 554 N N . ALA A 1 74 ? 23.686 -39.978 -13.359 1.00 61.59 74 ALA A N 1
ATOM 555 C CA . ALA A 1 74 ? 22.638 -40.250 -14.334 1.00 61.59 74 ALA A CA 1
ATOM 556 C C . ALA A 1 74 ? 21.822 -38.979 -14.570 1.00 61.59 74 ALA A C 1
ATOM 558 O O . ALA A 1 74 ? 20.742 -38.794 -14.019 1.00 61.59 74 ALA A O 1
ATOM 559 N N . ALA A 1 75 ? 22.344 -38.089 -15.413 1.00 55.97 75 ALA A N 1
ATOM 560 C CA . ALA A 1 75 ? 21.540 -37.021 -15.982 1.00 55.97 75 ALA A CA 1
ATOM 561 C C . ALA A 1 75 ? 20.358 -37.647 -16.751 1.00 55.97 75 ALA A C 1
ATOM 563 O O . ALA A 1 75 ? 20.599 -38.380 -17.721 1.00 55.97 75 ALA A O 1
ATOM 564 N N . PRO A 1 76 ? 19.090 -37.368 -16.396 1.00 59.03 76 PRO A N 1
ATOM 565 C CA . PRO A 1 76 ? 17.998 -37.621 -17.314 1.00 59.03 76 PRO A CA 1
ATOM 566 C C . PRO A 1 76 ? 18.208 -36.681 -18.498 1.00 59.03 76 PRO A C 1
ATOM 568 O O . PRO A 1 76 ? 18.028 -35.468 -18.409 1.00 59.03 76 PRO A O 1
ATOM 571 N N . ARG A 1 77 ? 18.657 -37.244 -19.622 1.00 54.62 77 ARG A N 1
ATOM 572 C CA . ARG A 1 77 ? 18.673 -36.543 -20.903 1.00 54.62 77 ARG A CA 1
ATOM 573 C C . ARG A 1 77 ? 17.236 -36.144 -21.217 1.00 54.62 77 ARG A C 1
ATOM 575 O O . ARG A 1 77 ? 16.453 -36.972 -21.678 1.00 54.62 77 ARG A O 1
ATOM 582 N N . LEU A 1 78 ? 16.900 -34.882 -20.963 1.00 56.16 78 LEU A N 1
ATOM 583 C CA . LEU A 1 78 ? 15.697 -34.244 -21.475 1.00 56.16 78 LEU A CA 1
ATOM 584 C C . LEU A 1 78 ? 15.727 -34.362 -23.002 1.00 56.16 78 LEU A C 1
ATOM 586 O O . LEU A 1 78 ? 16.422 -33.623 -23.696 1.00 56.16 78 LEU A O 1
ATOM 590 N N . LYS A 1 79 ? 14.999 -35.347 -23.534 1.00 53.22 79 LYS A N 1
ATOM 591 C CA . LYS A 1 79 ? 14.649 -35.392 -24.949 1.00 53.22 79 LYS A CA 1
ATOM 592 C C . LYS A 1 79 ? 13.608 -34.306 -25.170 1.00 53.22 79 LYS A C 1
ATOM 594 O O . LYS A 1 79 ? 12.434 -34.501 -24.871 1.00 53.22 79 LYS A O 1
ATOM 599 N N . ILE A 1 80 ? 14.049 -33.168 -25.691 1.00 60.28 80 ILE A N 1
ATOM 600 C CA . ILE A 1 80 ? 13.156 -32.182 -26.292 1.00 60.28 80 ILE A CA 1
ATOM 601 C C . ILE A 1 80 ? 12.557 -32.863 -27.524 1.00 60.28 80 ILE A C 1
ATOM 603 O O . ILE A 1 80 ? 13.196 -32.967 -28.571 1.00 60.28 80 ILE A O 1
ATOM 607 N N . VAL A 1 81 ? 11.353 -33.411 -27.374 1.00 56.06 81 VAL A N 1
ATOM 608 C CA . VAL A 1 81 ? 10.556 -33.873 -28.508 1.00 56.06 81 VAL A CA 1
ATOM 609 C C . VAL A 1 81 ? 10.017 -32.617 -29.174 1.00 56.06 81 VAL A C 1
ATOM 611 O O . VAL A 1 81 ? 9.012 -32.053 -28.748 1.00 56.06 81 VAL A O 1
ATOM 614 N N . VAL A 1 82 ? 10.729 -32.144 -30.195 1.00 63.00 82 VAL A N 1
ATOM 615 C CA . VAL A 1 82 ? 10.201 -31.154 -31.132 1.00 63.00 82 VAL A CA 1
ATOM 616 C C . VAL A 1 82 ? 9.066 -31.848 -31.877 1.00 63.00 82 VAL A C 1
ATOM 618 O O . VAL A 1 82 ? 9.301 -32.638 -32.791 1.00 63.00 82 VAL A O 1
ATOM 621 N N . ALA A 1 83 ? 7.834 -31.627 -31.422 1.00 65.31 83 ALA A N 1
ATOM 622 C CA . ALA A 1 83 ? 6.662 -32.065 -32.157 1.00 65.31 83 ALA A CA 1
ATOM 623 C C . ALA A 1 83 ? 6.676 -31.362 -33.527 1.00 65.31 83 ALA A C 1
ATOM 625 O O . ALA A 1 83 ? 6.894 -30.146 -33.576 1.00 65.31 83 ALA A O 1
ATOM 626 N N . PRO A 1 84 ? 6.489 -32.094 -34.640 1.00 66.75 84 PRO A N 1
ATOM 627 C CA . PRO A 1 84 ? 6.383 -31.473 -35.950 1.00 66.75 84 PRO A CA 1
ATOM 628 C C . PRO A 1 84 ? 5.229 -30.461 -35.929 1.00 66.75 84 PRO A C 1
ATOM 630 O O . PRO A 1 84 ? 4.206 -30.732 -35.291 1.00 66.75 84 PRO A O 1
ATOM 633 N N . PRO A 1 85 ? 5.378 -29.298 -36.589 1.00 56.19 85 PRO A N 1
ATOM 634 C CA . PRO A 1 85 ? 4.323 -28.301 -36.642 1.00 56.19 85 PRO A CA 1
ATOM 635 C C . PRO A 1 85 ? 3.071 -28.965 -37.207 1.00 56.19 85 PRO A C 1
ATOM 637 O O . PRO A 1 85 ? 3.052 -29.416 -38.354 1.00 56.19 85 PRO A O 1
ATOM 640 N N . VAL A 1 86 ? 2.034 -29.065 -36.376 1.00 61.69 86 VAL A N 1
ATOM 641 C CA . VAL A 1 86 ? 0.716 -29.478 -36.841 1.00 61.69 86 VAL A CA 1
ATOM 642 C C . VAL A 1 86 ? 0.314 -28.444 -37.891 1.00 61.69 86 VAL A C 1
ATOM 644 O O . VAL A 1 86 ? 0.346 -27.249 -37.580 1.00 61.69 86 VAL A O 1
ATOM 647 N N . PRO A 1 87 ? -0.014 -28.845 -39.131 1.00 58.34 87 PRO A N 1
ATOM 648 C CA . PRO A 1 87 ? -0.518 -27.907 -40.112 1.00 58.34 87 PRO A CA 1
ATOM 649 C C . PRO A 1 87 ? -1.785 -27.290 -39.529 1.00 58.34 87 PRO A C 1
ATOM 651 O O . PRO A 1 87 ? -2.804 -27.962 -39.363 1.00 58.34 87 PRO A O 1
ATOM 654 N N . VAL A 1 88 ? -1.696 -26.009 -39.171 1.00 57.34 88 VAL A N 1
ATOM 655 C CA . VAL A 1 88 ? -2.859 -25.189 -38.860 1.00 57.34 88 VAL A CA 1
ATOM 656 C C . VAL A 1 88 ? -3.670 -25.178 -40.142 1.00 57.34 88 VAL A C 1
ATOM 658 O O . VAL A 1 88 ? -3.328 -24.498 -41.108 1.00 57.34 88 VAL A O 1
ATOM 661 N N . ALA A 1 89 ? -4.699 -26.020 -40.180 1.00 55.56 89 ALA A N 1
ATOM 662 C CA . ALA A 1 89 ? -5.666 -26.018 -41.250 1.00 55.56 89 ALA A CA 1
ATOM 663 C C . ALA A 1 89 ? -6.285 -24.621 -41.264 1.00 55.56 89 ALA A C 1
ATOM 665 O O . ALA A 1 89 ? -7.087 -24.275 -40.395 1.00 55.56 89 ALA A O 1
ATOM 666 N N . ALA A 1 90 ? -5.866 -23.812 -42.233 1.00 54.72 90 ALA A N 1
ATOM 667 C CA . ALA A 1 90 ? -6.519 -22.573 -42.591 1.00 54.72 90 ALA A CA 1
ATOM 668 C C . ALA A 1 90 ? -7.934 -22.933 -43.053 1.00 54.72 90 ALA A C 1
ATOM 670 O O . ALA A 1 90 ? -8.172 -23.205 -44.226 1.00 54.72 90 ALA A O 1
ATOM 671 N N . ARG A 1 91 ? -8.871 -23.018 -42.107 1.00 51.59 91 ARG A N 1
ATOM 672 C CA . ARG A 1 91 ? -10.298 -22.941 -42.396 1.00 51.59 91 ARG A CA 1
ATOM 673 C C . ARG A 1 91 ? -10.647 -21.452 -42.430 1.00 51.59 91 ARG A C 1
ATOM 675 O O . ARG A 1 91 ? -10.654 -20.828 -41.370 1.00 51.59 91 ARG A O 1
ATOM 682 N N . PRO A 1 92 ? -10.918 -20.861 -43.605 1.00 57.41 92 PRO A N 1
ATOM 683 C CA . PRO A 1 92 ? -11.250 -19.443 -43.718 1.00 57.41 92 PRO A CA 1
ATOM 684 C C . PRO A 1 92 ? -12.658 -19.073 -43.208 1.00 57.41 92 PRO A C 1
ATOM 686 O O . PRO A 1 92 ? -13.059 -17.926 -43.358 1.00 57.41 92 PRO A O 1
ATOM 689 N N . GLU A 1 93 ? -13.416 -19.979 -42.579 1.00 58.88 93 GLU A N 1
ATOM 690 C CA . GLU A 1 93 ? -14.864 -19.773 -42.380 1.00 58.88 93 GLU A CA 1
ATOM 691 C C . GLU A 1 93 ? -15.333 -19.525 -40.936 1.00 58.88 93 GLU A C 1
ATOM 693 O O . GLU A 1 93 ? -16.516 -19.289 -40.718 1.00 58.88 93 GLU A O 1
ATOM 698 N N . THR A 1 94 ? -14.450 -19.501 -39.931 1.00 55.19 94 THR A N 1
ATOM 699 C CA . THR A 1 94 ? -14.869 -19.284 -38.523 1.00 55.19 94 THR A CA 1
ATOM 700 C C . THR A 1 94 ? -14.506 -17.923 -37.928 1.00 55.19 94 THR A C 1
ATOM 702 O O . THR A 1 94 ? -14.788 -17.677 -36.760 1.00 55.19 94 THR A O 1
ATOM 705 N N . TRP A 1 95 ? -13.971 -16.990 -38.721 1.00 53.44 95 TRP A N 1
ATOM 706 C CA . TRP A 1 95 ? -13.775 -15.592 -38.292 1.00 53.44 95 TRP A CA 1
ATOM 707 C C . TRP A 1 95 ? -15.066 -14.751 -38.325 1.00 53.44 95 TRP A C 1
ATOM 709 O O . TRP A 1 95 ? -15.057 -13.591 -37.924 1.00 53.44 95 TRP A O 1
ATOM 719 N N . ALA A 1 96 ? -16.187 -15.322 -38.776 1.00 51.44 96 ALA A N 1
ATOM 720 C CA . ALA A 1 96 ? -17.442 -14.599 -38.983 1.00 51.44 96 ALA A CA 1
ATOM 721 C C . ALA A 1 96 ? -18.337 -14.460 -37.734 1.00 51.44 96 ALA A C 1
ATOM 723 O O . ALA A 1 96 ? -19.445 -13.945 -37.846 1.00 51.44 96 ALA A O 1
ATOM 724 N N . VAL A 1 97 ? -17.889 -14.878 -36.543 1.00 55.09 97 VAL A N 1
ATOM 725 C CA . VAL A 1 97 ? -18.650 -14.661 -35.297 1.00 55.09 97 VAL A CA 1
ATOM 726 C C . VAL A 1 97 ? -17.752 -14.071 -34.210 1.00 55.09 97 VAL A C 1
ATOM 728 O O . VAL A 1 97 ? -17.633 -14.587 -33.103 1.00 55.09 97 VAL A O 1
ATOM 731 N N . LEU A 1 98 ? -17.099 -12.954 -34.529 1.00 57.91 98 LEU A N 1
ATOM 732 C CA . LEU A 1 98 ? -16.787 -11.973 -33.494 1.00 57.91 98 LEU A CA 1
ATOM 733 C C . LEU A 1 98 ? -18.130 -11.405 -33.008 1.00 57.91 98 LEU A C 1
ATOM 735 O O . LEU A 1 98 ? -18.938 -11.014 -33.855 1.00 57.91 98 LEU A O 1
ATOM 739 N N . PRO A 1 99 ? -18.414 -11.361 -31.693 1.00 58.31 99 PRO A N 1
ATOM 740 C CA . PRO A 1 99 ? -19.594 -10.666 -31.206 1.00 58.31 99 PRO A CA 1
ATOM 741 C C . PRO A 1 99 ? -19.533 -9.231 -31.726 1.00 58.31 99 PRO A C 1
ATOM 743 O O . PRO A 1 99 ? -18.600 -8.486 -31.428 1.00 58.31 99 PRO A O 1
ATOM 746 N N . THR A 1 100 ? -20.516 -8.859 -32.542 1.00 58.22 100 THR A N 1
ATOM 747 C CA . THR A 1 100 ? -20.779 -7.498 -33.012 1.00 58.22 100 THR A CA 1
ATOM 748 C C . THR A 1 100 ? -21.152 -6.607 -31.825 1.00 58.22 100 THR A C 1
ATOM 750 O O . THR A 1 100 ? -22.281 -6.155 -31.690 1.00 58.22 100 THR A O 1
ATOM 753 N N . ALA A 1 101 ? -20.192 -6.335 -30.948 1.00 55.72 101 ALA A N 1
ATOM 754 C CA . ALA A 1 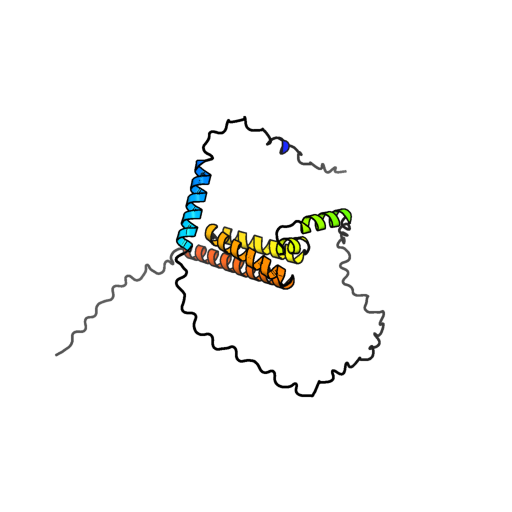101 ? -20.194 -5.197 -30.042 1.00 55.72 101 ALA A CA 1
ATOM 755 C C . ALA A 1 101 ? -19.440 -4.043 -30.733 1.00 55.72 101 ALA A C 1
ATOM 757 O O . ALA A 1 101 ? -18.446 -3.534 -30.233 1.00 55.72 101 ALA A O 1
ATOM 758 N N . LEU A 1 102 ? -19.880 -3.678 -31.944 1.00 53.81 102 LEU A N 1
ATOM 759 C CA . LEU A 1 102 ? -19.251 -2.676 -32.822 1.00 53.81 102 LEU A CA 1
ATOM 760 C C . LEU A 1 102 ? -19.938 -1.297 -32.757 1.00 53.81 102 LEU A C 1
ATOM 762 O O . LEU A 1 102 ? -19.899 -0.532 -33.715 1.00 53.81 102 LEU A O 1
ATOM 766 N N . THR A 1 103 ? -20.569 -0.952 -31.634 1.00 58.28 103 THR A N 1
ATOM 767 C CA . THR A 1 103 ? -21.200 0.372 -31.450 1.00 58.28 103 THR A CA 1
ATOM 768 C C . THR A 1 103 ? -20.828 1.059 -30.141 1.00 58.28 103 THR A C 1
ATOM 770 O O . THR A 1 103 ? -21.482 2.022 -29.750 1.00 58.28 103 THR A O 1
ATOM 773 N N . ALA A 1 104 ? -19.776 0.607 -29.456 1.00 60.16 104 ALA A N 1
ATOM 774 C CA . ALA A 1 104 ? -19.118 1.454 -28.471 1.00 60.16 104 ALA A CA 1
ATOM 775 C C . ALA A 1 104 ? -18.065 2.289 -29.217 1.00 60.16 104 ALA A C 1
ATOM 777 O O . ALA A 1 104 ? -17.236 1.700 -29.918 1.00 60.16 104 ALA A O 1
ATOM 778 N N . PRO A 1 105 ? -18.078 3.631 -29.120 1.00 56.53 105 PRO A N 1
ATOM 779 C C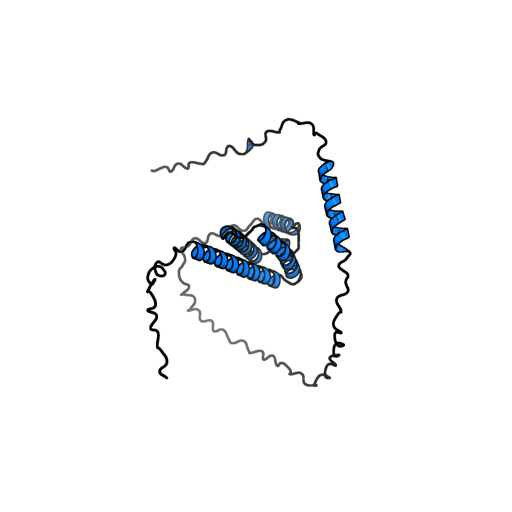A . PRO A 1 105 ? -16.977 4.425 -29.633 1.00 56.53 105 PRO A CA 1
ATOM 780 C C . PRO A 1 105 ? -15.717 3.975 -28.894 1.00 56.53 105 PRO A C 1
ATOM 782 O O . PRO A 1 105 ? -15.564 4.230 -27.700 1.00 56.53 105 PRO A O 1
ATOM 785 N N . VAL A 1 106 ? -14.827 3.271 -29.594 1.00 58.69 106 VAL A N 1
ATOM 786 C CA . VAL A 1 106 ? -13.452 3.078 -29.142 1.00 58.69 106 VAL A CA 1
ATOM 787 C C . VAL A 1 106 ? -12.842 4.469 -29.179 1.00 58.69 106 VAL A C 1
ATOM 789 O O . VAL A 1 106 ? -12.365 4.933 -30.213 1.00 58.69 106 VAL A O 1
ATOM 792 N N . ALA A 1 107 ? -12.964 5.185 -28.064 1.00 58.47 107 ALA A N 1
ATOM 793 C CA . ALA A 1 107 ? -12.222 6.402 -27.843 1.00 58.47 107 ALA A CA 1
ATOM 794 C C . ALA A 1 107 ? -10.756 5.976 -27.838 1.00 58.47 107 ALA A C 1
ATOM 796 O O . ALA A 1 107 ? -10.268 5.412 -26.861 1.00 58.47 107 ALA A O 1
ATOM 797 N N . ALA A 1 108 ? -10.086 6.157 -28.974 1.00 55.81 108 ALA A N 1
ATOM 798 C CA . ALA A 1 108 ? -8.645 6.057 -29.042 1.00 55.81 108 ALA A CA 1
ATOM 799 C C . ALA A 1 108 ? -8.117 7.107 -28.068 1.00 55.81 108 ALA A C 1
ATOM 801 O O . ALA A 1 108 ? -8.166 8.305 -28.354 1.00 55.81 108 ALA A O 1
ATOM 802 N N . THR A 1 109 ? -7.711 6.665 -26.879 1.00 64.44 109 THR A N 1
ATOM 803 C CA . THR A 1 109 ? -7.044 7.530 -25.917 1.00 64.44 109 THR A CA 1
ATOM 804 C C . THR A 1 109 ? -5.870 8.148 -26.667 1.00 64.44 109 THR A C 1
ATOM 806 O O . THR A 1 109 ? -5.072 7.391 -27.230 1.00 64.44 109 THR A O 1
ATOM 809 N N . PRO A 1 110 ? -5.802 9.486 -26.789 1.00 63.66 110 PRO A N 1
ATOM 810 C CA . PRO A 1 110 ? -4.758 10.129 -27.566 1.00 63.66 110 PRO A CA 1
ATOM 811 C C . PRO A 1 110 ? -3.411 9.617 -27.069 1.00 63.66 110 PRO A C 1
ATOM 813 O O . PRO A 1 110 ? -3.162 9.586 -25.863 1.00 63.66 110 PRO A O 1
ATOM 816 N N . LEU A 1 111 ? -2.588 9.148 -28.009 1.00 61.72 111 LEU A N 1
ATOM 817 C CA . LEU A 1 111 ? -1.242 8.675 -27.727 1.00 61.72 111 LEU A CA 1
ATOM 818 C C . LEU A 1 111 ? -0.533 9.794 -26.957 1.00 61.72 111 LEU A C 1
ATOM 820 O O . LEU A 1 111 ? -0.414 10.905 -27.475 1.00 61.72 111 LEU A O 1
ATOM 824 N N . ALA A 1 112 ? -0.176 9.533 -25.699 1.00 69.25 112 ALA A N 1
ATOM 825 C CA . ALA A 1 112 ? 0.415 10.546 -24.836 1.00 69.25 112 ALA A CA 1
ATOM 826 C C . ALA A 1 112 ? 1.652 11.148 -25.519 1.00 69.25 112 ALA A C 1
ATOM 828 O O . ALA A 1 112 ? 2.432 10.425 -26.143 1.00 69.25 112 ALA A O 1
ATOM 829 N N . ASP A 1 113 ? 1.811 12.470 -25.420 1.00 77.06 113 ASP A N 1
ATOM 830 C CA . ASP A 1 113 ? 2.951 13.177 -26.000 1.00 77.06 113 ASP A CA 1
ATOM 831 C C . ASP A 1 113 ? 4.251 12.556 -25.446 1.00 77.06 113 ASP A C 1
ATOM 833 O O . ASP A 1 113 ? 4.446 12.546 -24.223 1.00 77.06 113 ASP A O 1
ATOM 837 N N . PRO A 1 114 ? 5.152 12.033 -26.299 1.00 73.00 114 PRO A N 1
ATOM 838 C CA . PRO A 1 114 ? 6.382 11.386 -25.848 1.00 73.00 114 PRO A CA 1
ATOM 839 C C . PRO A 1 114 ? 7.259 12.303 -24.987 1.00 73.00 114 PRO A C 1
ATOM 841 O O . PRO A 1 114 ? 8.003 11.814 -24.134 1.00 73.00 114 PRO A O 1
ATOM 844 N N . LYS A 1 115 ? 7.154 13.629 -25.154 1.00 72.12 115 LYS A N 1
ATOM 845 C CA . LYS A 1 115 ? 7.861 14.596 -24.312 1.00 72.12 115 LYS A CA 1
ATOM 846 C C . LYS A 1 115 ? 7.355 14.559 -22.869 1.00 72.12 115 LYS A C 1
ATOM 848 O O . LYS A 1 115 ? 8.162 14.540 -21.943 1.00 72.12 115 LYS A O 1
ATOM 853 N N . THR A 1 116 ? 6.040 14.462 -22.681 1.00 82.75 116 THR A N 1
ATOM 854 C CA . THR A 1 116 ? 5.434 14.374 -21.342 1.00 82.75 116 THR A CA 1
ATOM 855 C C . THR A 1 116 ? 5.793 13.063 -20.642 1.00 82.75 116 THR A C 1
ATOM 857 O O . THR A 1 116 ? 6.107 13.068 -19.454 1.00 82.75 116 THR A O 1
ATOM 860 N N . ALA A 1 117 ? 5.863 11.953 -21.386 1.00 79.62 117 ALA A N 1
ATOM 861 C CA . ALA A 1 117 ? 6.292 10.664 -20.846 1.00 79.62 117 ALA A CA 1
ATOM 862 C C . ALA A 1 117 ? 7.749 10.695 -20.343 1.00 79.62 117 ALA A C 1
ATOM 864 O O . ALA A 1 117 ? 8.052 10.152 -19.279 1.00 79.62 117 ALA A O 1
ATOM 865 N N . ALA A 1 118 ? 8.654 11.359 -21.071 1.00 82.00 118 ALA A N 1
ATOM 866 C CA . ALA A 1 118 ? 10.051 11.496 -20.660 1.00 82.00 118 ALA A CA 1
ATOM 867 C C . ALA A 1 118 ? 10.218 12.379 -19.410 1.00 82.00 118 ALA A C 1
ATOM 869 O O . ALA A 1 118 ? 11.003 12.041 -18.520 1.00 82.00 118 ALA A O 1
ATOM 870 N N . GLU A 1 119 ? 9.471 13.483 -19.325 1.00 87.56 119 GLU A N 1
ATOM 871 C CA . GLU A 1 119 ? 9.444 14.365 -18.150 1.00 87.56 119 GLU A CA 1
ATOM 872 C C . GLU A 1 119 ? 8.891 13.633 -16.918 1.00 87.56 119 GLU A C 1
ATOM 874 O O . GLU A 1 119 ? 9.484 13.694 -15.840 1.00 87.56 119 GLU A O 1
ATOM 879 N N . GLN A 1 120 ? 7.820 12.855 -17.083 1.00 86.38 120 GLN A N 1
ATOM 880 C CA . GLN A 1 120 ? 7.242 12.057 -16.003 1.00 86.38 120 GLN A CA 1
ATOM 881 C C . GLN A 1 120 ? 8.196 10.958 -15.524 1.00 86.38 120 GLN A C 1
ATOM 883 O O . GLN A 1 120 ? 8.386 10.786 -14.321 1.00 86.38 120 GLN A O 1
ATOM 888 N N . ALA A 1 121 ? 8.877 10.272 -16.444 1.00 86.62 121 ALA A N 1
ATOM 889 C CA . ALA A 1 121 ? 9.909 9.304 -16.085 1.00 86.62 121 ALA A CA 1
ATOM 890 C C . ALA A 1 121 ? 11.082 9.958 -15.330 1.00 86.62 121 ALA A C 1
ATOM 892 O O . ALA A 1 121 ? 11.647 9.344 -14.425 1.00 86.62 121 ALA A O 1
ATOM 893 N N . ALA A 1 122 ? 11.454 11.199 -15.671 1.00 91.12 122 ALA A N 1
ATOM 894 C CA . ALA A 1 122 ? 12.469 11.947 -14.933 1.00 91.12 122 ALA A CA 1
ATOM 895 C C . ALA A 1 122 ? 12.009 12.284 -13.509 1.00 91.12 122 ALA A C 1
ATOM 897 O O . ALA A 1 122 ? 12.748 12.004 -12.569 1.00 91.12 122 ALA A O 1
ATOM 898 N N . ALA A 1 123 ? 10.777 12.773 -13.347 1.00 91.56 123 ALA A N 1
ATOM 899 C CA . ALA A 1 123 ? 10.194 13.042 -12.034 1.00 91.56 123 ALA A CA 1
ATOM 900 C C . ALA A 1 123 ? 10.112 11.774 -11.166 1.00 91.56 123 ALA A C 1
ATOM 902 O O . ALA A 1 123 ? 10.444 11.809 -9.982 1.00 91.56 123 ALA A O 1
ATOM 903 N N . CYS A 1 124 ? 9.753 10.628 -11.756 1.00 94.19 124 CYS A N 1
ATOM 904 C CA . CYS A 1 124 ? 9.714 9.355 -11.039 1.00 94.19 124 CYS A CA 1
ATOM 905 C C . CYS A 1 124 ? 11.084 8.922 -10.506 1.00 94.19 124 CYS A C 1
ATOM 907 O O . CYS A 1 124 ? 11.147 8.344 -9.427 1.00 94.19 124 CYS A O 1
ATOM 909 N N . ARG A 1 125 ? 12.184 9.214 -11.217 1.00 93.62 125 ARG A N 1
ATOM 910 C CA . ARG A 1 125 ? 13.547 8.878 -10.759 1.00 93.62 125 ARG A CA 1
ATOM 911 C C . ARG A 1 125 ? 13.986 9.681 -9.537 1.00 93.62 125 ARG A C 1
ATOM 913 O O . ARG A 1 125 ? 14.824 9.207 -8.777 1.00 93.62 125 ARG A O 1
ATOM 920 N N . GLU A 1 126 ? 13.432 10.872 -9.344 1.00 95.00 126 GLU A N 1
ATOM 921 C CA . GLU A 1 126 ? 13.736 11.737 -8.198 1.00 95.00 126 GLU A CA 1
ATOM 922 C C . GLU A 1 126 ? 12.914 11.380 -6.949 1.00 95.00 126 GLU A C 1
ATOM 924 O O . GLU A 1 126 ? 13.099 11.977 -5.887 1.00 95.00 126 GLU A O 1
ATOM 929 N N . ALA A 1 127 ? 12.017 10.391 -7.043 1.00 93.69 127 ALA A N 1
ATOM 930 C CA . ALA A 1 127 ? 11.195 9.975 -5.921 1.00 93.69 127 ALA A CA 1
ATOM 931 C C . ALA A 1 127 ? 12.043 9.396 -4.764 1.00 93.69 127 ALA A C 1
ATOM 933 O O . ALA A 1 127 ? 13.008 8.654 -4.996 1.00 93.69 127 ALA A O 1
ATOM 934 N N . PRO A 1 128 ? 11.679 9.694 -3.501 1.00 94.56 128 PRO A N 1
ATOM 935 C CA . PRO A 1 128 ? 12.414 9.212 -2.341 1.00 94.56 128 PRO A CA 1
ATOM 936 C C . PRO A 1 128 ? 12.153 7.717 -2.114 1.00 94.56 128 PRO A C 1
ATOM 938 O O . PRO A 1 128 ? 11.032 7.309 -1.802 1.00 94.56 128 PRO A O 1
ATOM 941 N N . GLY A 1 129 ? 13.211 6.914 -2.224 1.00 96.75 129 GLY A N 1
ATOM 942 C CA . GLY A 1 129 ? 13.169 5.466 -2.001 1.00 96.75 129 GLY A CA 1
ATOM 943 C C . GLY A 1 129 ? 12.889 4.662 -3.270 1.00 96.75 129 GLY A C 1
ATOM 944 O O . GLY A 1 129 ? 12.264 5.144 -4.214 1.00 96.75 129 GLY A O 1
ATOM 945 N N . LEU A 1 130 ? 13.357 3.416 -3.281 1.00 98.06 130 LEU A N 1
ATOM 946 C CA . LEU A 1 130 ? 13.254 2.531 -4.438 1.00 98.06 130 LEU A CA 1
ATOM 947 C C . LEU A 1 130 ? 11.799 2.129 -4.687 1.00 98.06 130 LEU A C 1
ATOM 949 O O . LEU A 1 130 ? 11.340 2.160 -5.826 1.00 98.06 130 LEU A O 1
ATOM 953 N N . ALA A 1 131 ? 11.045 1.826 -3.627 1.00 98.19 131 ALA A N 1
ATOM 954 C CA . ALA A 1 131 ? 9.650 1.431 -3.786 1.00 98.19 131 ALA A CA 1
ATOM 955 C C . ALA A 1 131 ? 8.807 2.563 -4.395 1.00 98.19 131 ALA A C 1
ATOM 957 O O . ALA A 1 131 ? 7.983 2.307 -5.267 1.00 98.19 131 ALA A O 1
ATOM 958 N N . THR A 1 132 ? 9.038 3.819 -3.992 1.00 97.62 132 THR A N 1
ATOM 959 C CA . THR A 1 132 ? 8.324 4.974 -4.565 1.00 97.62 132 THR A CA 1
ATOM 960 C C . THR A 1 132 ? 8.651 5.155 -6.048 1.00 97.62 132 THR A C 1
ATOM 962 O O . THR A 1 132 ? 7.753 5.429 -6.841 1.00 97.62 132 THR A O 1
ATOM 965 N N . GLN A 1 133 ? 9.915 4.966 -6.441 1.00 97.50 133 GLN A N 1
ATOM 966 C CA . GLN A 1 133 ? 10.319 5.019 -7.850 1.00 97.50 133 GLN A CA 1
ATOM 967 C C . GLN A 1 133 ? 9.596 3.943 -8.671 1.00 97.50 133 GLN A C 1
ATOM 969 O O . GLN A 1 133 ? 9.062 4.242 -9.736 1.00 97.50 133 GLN A O 1
ATOM 974 N N . MET A 1 134 ? 9.514 2.714 -8.151 1.00 97.69 134 MET A N 1
ATOM 975 C CA . MET A 1 134 ? 8.820 1.606 -8.815 1.00 97.69 134 MET A CA 1
ATOM 976 C C . MET A 1 134 ? 7.316 1.858 -8.945 1.00 97.69 134 MET A C 1
ATOM 978 O O . MET A 1 134 ? 6.767 1.705 -10.031 1.00 97.69 134 MET A O 1
ATOM 982 N N . VAL A 1 135 ? 6.664 2.317 -7.872 1.00 97.81 135 VAL A N 1
ATOM 983 C CA . VAL A 1 135 ? 5.236 2.683 -7.868 1.00 97.81 135 VAL A CA 1
ATOM 984 C C . VAL A 1 135 ? 4.936 3.796 -8.874 1.00 97.81 135 VAL A C 1
ATOM 986 O O . VAL A 1 135 ? 3.890 3.780 -9.511 1.00 97.81 135 VAL A O 1
ATOM 989 N N . CYS A 1 136 ? 5.848 4.754 -9.047 1.00 96.50 136 CYS A N 1
ATOM 990 C CA . CYS A 1 136 ? 5.660 5.859 -9.986 1.00 96.50 136 CYS A CA 1
ATOM 991 C C . CYS A 1 136 ? 5.692 5.407 -11.456 1.00 96.50 136 CYS A C 1
ATOM 993 O O . CYS A 1 136 ? 4.996 5.982 -12.292 1.00 96.50 136 CYS A O 1
ATOM 995 N N . VAL A 1 137 ? 6.497 4.388 -11.776 1.00 95.00 137 VAL A N 1
ATOM 996 C CA . VAL A 1 137 ? 6.679 3.897 -13.153 1.00 95.00 137 VAL A CA 1
ATOM 997 C C . VAL A 1 137 ? 5.681 2.791 -13.511 1.00 95.00 137 VAL A C 1
ATOM 999 O O . VAL A 1 137 ? 5.262 2.705 -14.665 1.00 95.00 137 VAL A O 1
ATOM 1002 N N . ASP A 1 138 ? 5.295 1.948 -12.552 1.00 96.06 138 ASP A N 1
ATOM 1003 C CA . ASP A 1 138 ? 4.426 0.793 -12.786 1.00 96.06 138 ASP A CA 1
ATOM 1004 C C . ASP A 1 138 ? 2.964 1.084 -12.377 1.00 96.06 138 ASP A C 1
ATOM 1006 O O . ASP A 1 138 ? 2.669 1.237 -11.185 1.00 96.06 138 ASP A O 1
ATOM 1010 N N . PRO A 1 139 ? 2.009 1.103 -13.331 1.00 95.00 139 PRO A N 1
ATOM 1011 C CA . PRO A 1 139 ? 0.606 1.385 -13.035 1.00 95.00 139 PRO A CA 1
ATOM 1012 C C . PRO A 1 139 ? -0.065 0.325 -12.146 1.00 95.00 139 PRO A C 1
ATOM 1014 O O . PRO A 1 139 ? -1.017 0.643 -11.432 1.00 95.00 139 PRO A O 1
ATOM 1017 N N . VAL A 1 140 ? 0.403 -0.928 -12.164 1.00 97.69 140 VAL A N 1
ATOM 1018 C CA . VAL A 1 140 ? -0.134 -1.997 -11.308 1.00 97.69 140 VAL A CA 1
ATOM 1019 C C . VAL A 1 140 ? 0.262 -1.748 -9.855 1.00 97.69 140 VAL A C 1
ATOM 1021 O O . VAL A 1 140 ? -0.580 -1.848 -8.959 1.00 97.69 140 VAL A O 1
ATOM 1024 N N . LEU A 1 141 ? 1.518 -1.364 -9.616 1.00 98.38 141 LEU A N 1
ATOM 1025 C CA . LEU A 1 141 ? 1.989 -0.979 -8.285 1.00 98.38 141 LEU A CA 1
ATOM 1026 C C . LEU A 1 141 ? 1.325 0.316 -7.797 1.00 98.38 141 LEU A C 1
ATOM 1028 O O . LEU A 1 141 ? 0.945 0.384 -6.630 1.00 98.38 141 LEU A O 1
ATOM 1032 N N . ALA A 1 142 ? 1.099 1.298 -8.677 1.00 97.62 142 ALA A N 1
ATOM 1033 C CA . ALA A 1 142 ? 0.331 2.505 -8.353 1.00 97.62 142 ALA A CA 1
ATOM 1034 C C . ALA A 1 142 ? -1.097 2.186 -7.886 1.00 97.62 142 ALA A C 1
ATOM 1036 O O . ALA A 1 142 ? -1.557 2.709 -6.870 1.00 97.62 142 ALA A O 1
ATOM 1037 N N . ALA A 1 143 ? -1.791 1.277 -8.577 1.00 98.12 143 ALA A N 1
ATOM 1038 C CA . ALA A 1 143 ? -3.117 0.830 -8.159 1.00 98.12 143 ALA A CA 1
ATOM 1039 C C . ALA A 1 143 ? -3.083 0.107 -6.800 1.00 98.12 143 ALA A C 1
ATOM 1041 O O . ALA A 1 143 ? -3.984 0.288 -5.979 1.00 98.12 143 ALA A O 1
ATOM 1042 N N . ALA A 1 144 ? -2.048 -0.694 -6.537 1.00 98.38 144 ALA A N 1
ATOM 1043 C CA . ALA A 1 144 ? -1.880 -1.380 -5.258 1.00 98.38 144 ALA A CA 1
ATOM 1044 C C . ALA A 1 144 ? -1.589 -0.404 -4.097 1.00 98.38 144 ALA A C 1
ATOM 1046 O O . ALA A 1 144 ? -2.131 -0.578 -3.003 1.00 98.38 144 ALA A O 1
ATOM 1047 N N . ASP A 1 145 ? -0.793 0.642 -4.337 1.00 98.50 145 ASP A N 1
ATOM 1048 C CA . ASP A 1 145 ? -0.519 1.711 -3.367 1.00 98.50 145 ASP A CA 1
ATOM 1049 C C . ASP A 1 145 ? -1.778 2.513 -3.019 1.00 98.50 145 ASP A C 1
ATOM 1051 O O . ASP A 1 145 ? -2.079 2.733 -1.840 1.00 98.50 145 ASP A O 1
ATOM 1055 N N . GLN A 1 146 ? -2.580 2.843 -4.033 1.00 98.62 146 GLN A N 1
ATOM 1056 C CA . GLN A 1 146 ? -3.875 3.492 -3.849 1.00 98.62 146 GLN A CA 1
ATOM 1057 C C . GLN A 1 146 ? -4.821 2.630 -2.995 1.00 98.62 146 GLN A C 1
ATOM 1059 O O . GLN A 1 146 ? -5.395 3.117 -2.021 1.00 98.62 146 GLN A O 1
ATOM 1064 N N . GLN A 1 147 ? -4.928 1.328 -3.284 1.00 98.69 147 GLN A N 1
ATOM 1065 C CA . GLN A 1 147 ? -5.759 0.408 -2.494 1.00 98.69 147 GLN A CA 1
ATOM 1066 C C . GLN A 1 147 ? -5.297 0.285 -1.036 1.00 98.69 147 GLN A C 1
ATOM 1068 O O . GLN A 1 147 ? -6.131 0.175 -0.131 1.00 98.69 147 GLN A O 1
ATOM 1073 N N . ALA A 1 148 ? -3.984 0.284 -0.790 1.00 98.62 148 ALA A N 1
ATOM 1074 C CA . ALA A 1 148 ? -3.440 0.254 0.563 1.00 98.62 148 ALA A CA 1
ATOM 1075 C C . ALA A 1 148 ? -3.750 1.551 1.327 1.00 98.62 148 ALA A C 1
ATOM 1077 O O . ALA A 1 148 ? -4.077 1.490 2.515 1.00 98.62 148 ALA A O 1
ATOM 1078 N N . SER A 1 149 ? -3.697 2.701 0.649 1.00 98.44 149 SER A N 1
ATOM 1079 C CA . SER A 1 149 ? -4.057 4.008 1.212 1.00 98.44 149 SER A CA 1
ATOM 1080 C C . SER A 1 149 ? -5.546 4.084 1.561 1.00 98.44 149 SER A C 1
ATOM 1082 O O . SER A 1 149 ? -5.900 4.451 2.678 1.00 98.44 149 SER A O 1
ATOM 1084 N N . GLU A 1 150 ? -6.429 3.629 0.673 1.00 98.62 150 GLU A N 1
ATOM 1085 C CA . GLU A 1 150 ? -7.870 3.535 0.950 1.00 98.62 150 GLU A CA 1
ATOM 1086 C C . GLU A 1 150 ? -8.170 2.612 2.138 1.00 98.62 150 GLU A C 1
ATOM 1088 O O . GLU A 1 150 ? -8.983 2.936 3.003 1.00 98.62 150 GLU A O 1
ATOM 1093 N N . ALA A 1 151 ? -7.483 1.469 2.223 1.00 98.50 151 ALA A N 1
ATOM 1094 C CA . ALA A 1 151 ? -7.629 0.562 3.356 1.00 98.50 151 ALA A CA 1
ATOM 1095 C C . ALA A 1 151 ? -7.119 1.183 4.668 1.00 98.50 151 ALA A C 1
ATOM 1097 O O . ALA A 1 151 ? -7.675 0.902 5.728 1.00 98.50 151 ALA A O 1
ATOM 1098 N N . TYR A 1 152 ? -6.081 2.021 4.619 1.00 98.44 152 TYR A N 1
ATOM 1099 C CA . TYR A 1 152 ? -5.582 2.755 5.782 1.00 98.44 152 TYR A CA 1
ATOM 1100 C C . TYR A 1 152 ? -6.619 3.764 6.289 1.00 98.44 152 TYR A C 1
ATOM 1102 O O . TYR A 1 152 ? -6.925 3.778 7.483 1.00 98.44 152 TYR A O 1
ATOM 1110 N N . GLU A 1 153 ? -7.214 4.542 5.383 1.00 98.38 153 GLU A N 1
ATOM 1111 C CA . GLU A 1 153 ? -8.288 5.483 5.716 1.00 98.38 153 GLU A CA 1
ATOM 1112 C C . GLU A 1 153 ? -9.531 4.766 6.258 1.00 98.38 153 GLU A C 1
ATOM 1114 O O . GLU A 1 153 ? -10.130 5.222 7.229 1.00 98.38 153 GLU A O 1
ATOM 1119 N N . ALA A 1 154 ? -9.881 3.593 5.722 1.00 98.25 154 ALA A N 1
ATOM 1120 C CA . ALA A 1 154 ? -10.982 2.785 6.251 1.00 98.25 154 ALA A CA 1
ATOM 1121 C C . ALA A 1 154 ? -10.743 2.343 7.707 1.00 98.25 154 ALA A C 1
ATOM 1123 O O . ALA A 1 154 ? -11.667 2.350 8.519 1.00 98.25 154 ALA A O 1
ATOM 1124 N N . VAL A 1 155 ? -9.502 1.997 8.068 1.00 98.44 155 VAL A N 1
ATOM 1125 C CA . VAL A 1 155 ? -9.141 1.662 9.457 1.00 98.44 155 VAL A CA 1
ATOM 1126 C C . VAL A 1 155 ? -9.267 2.881 10.373 1.00 98.44 155 VAL A C 1
ATOM 1128 O O . VAL A 1 155 ? -9.739 2.746 11.502 1.00 98.44 155 VAL A O 1
ATOM 1131 N N . LEU A 1 156 ? -8.877 4.070 9.903 1.00 97.88 156 LEU A N 1
ATOM 1132 C CA . LEU A 1 156 ? -9.078 5.315 10.649 1.00 97.88 156 LEU A CA 1
ATOM 1133 C C . LEU A 1 156 ? -10.563 5.639 10.834 1.00 97.88 156 LEU A C 1
ATOM 1135 O O . LEU A 1 156 ? -10.972 5.984 11.941 1.00 97.88 156 LEU A O 1
ATOM 1139 N N . ALA A 1 157 ? -11.365 5.487 9.780 1.00 97.12 157 ALA A N 1
ATOM 1140 C CA . ALA A 1 157 ? -12.808 5.703 9.823 1.00 97.12 157 ALA A CA 1
ATOM 1141 C C . ALA A 1 157 ? -13.514 4.735 10.786 1.00 97.12 157 ALA A C 1
ATOM 1143 O O . ALA A 1 157 ? -14.473 5.126 11.442 1.00 97.12 157 ALA A O 1
ATOM 1144 N N . ALA A 1 158 ? -12.998 3.512 10.935 1.00 97.25 158 ALA A N 1
ATOM 1145 C CA . ALA A 1 158 ? -13.462 2.534 11.918 1.00 97.25 158 ALA A CA 1
ATOM 1146 C C . ALA A 1 158 ? -12.976 2.819 13.360 1.00 97.25 158 ALA A C 1
ATOM 1148 O O . ALA A 1 158 ? -13.064 1.956 14.224 1.00 97.25 158 ALA A O 1
ATOM 1149 N N . GLY A 1 159 ? -12.410 3.997 13.643 1.00 96.88 159 GLY A N 1
ATOM 1150 C CA . GLY A 1 159 ? -12.070 4.415 15.007 1.00 96.88 159 GLY A CA 1
ATOM 1151 C C . GLY A 1 159 ? -10.690 3.977 15.505 1.00 96.88 159 GLY A C 1
ATOM 1152 O O . GLY A 1 159 ? -10.403 4.063 16.703 1.00 96.88 159 GLY A O 1
ATOM 1153 N N . ALA A 1 160 ? -9.793 3.526 14.623 1.00 97.44 160 ALA A N 1
ATOM 1154 C CA . ALA A 1 160 ? -8.433 3.190 15.033 1.00 97.44 160 ALA A CA 1
ATOM 1155 C C . ALA A 1 160 ? -7.661 4.409 15.568 1.00 97.44 160 ALA A C 1
ATOM 1157 O O . ALA A 1 160 ? -7.711 5.514 15.028 1.00 97.44 160 ALA A O 1
ATOM 1158 N N . SER A 1 161 ? -6.831 4.186 16.591 1.00 97.00 161 SER A N 1
ATOM 1159 C CA . SER A 1 161 ? -5.918 5.216 17.094 1.00 97.00 161 SER A CA 1
ATOM 1160 C C . SER A 1 161 ? -4.848 5.568 16.055 1.00 97.00 161 SER A C 1
ATOM 1162 O O . SER A 1 161 ? -4.005 4.729 15.717 1.00 97.00 161 SER A O 1
ATOM 1164 N N . GLN A 1 162 ? -4.798 6.840 15.643 1.00 95.81 162 GLN A N 1
ATOM 1165 C CA . GLN A 1 162 ? -3.762 7.365 14.742 1.00 95.81 162 GLN A CA 1
ATOM 1166 C C . GLN A 1 162 ? -2.339 7.092 15.251 1.00 95.81 162 GLN A C 1
ATOM 1168 O O . GLN A 1 162 ? -1.456 6.760 14.466 1.00 95.81 162 GLN A O 1
ATOM 1173 N N . ALA A 1 163 ? -2.101 7.169 16.564 1.00 95.44 163 ALA A N 1
ATOM 1174 C CA . ALA A 1 163 ? -0.774 6.940 17.135 1.00 95.44 163 ALA A CA 1
ATOM 1175 C C . ALA A 1 163 ? -0.312 5.481 16.975 1.00 95.44 163 ALA A C 1
ATOM 1177 O O . ALA A 1 163 ? 0.860 5.217 16.694 1.00 95.44 163 ALA A O 1
ATOM 1178 N N . VAL A 1 164 ? -1.221 4.519 17.158 1.00 93.31 164 VAL A N 1
ATOM 1179 C CA . VAL A 1 164 ? -0.924 3.089 16.976 1.00 93.31 164 VAL A CA 1
ATOM 1180 C C . VAL A 1 164 ? -0.749 2.779 15.492 1.00 93.31 164 VAL A C 1
ATOM 1182 O O . VAL A 1 164 ? 0.231 2.132 15.107 1.00 93.31 164 VAL A O 1
ATOM 1185 N N . LEU A 1 165 ? -1.662 3.281 14.657 1.00 96.56 165 LEU A N 1
ATOM 1186 C CA . LEU A 1 165 ? -1.646 3.040 13.220 1.00 96.56 165 LEU A CA 1
ATOM 1187 C C . LEU A 1 165 ? -0.414 3.669 12.554 1.00 96.56 165 LEU A C 1
ATOM 1189 O O . LEU A 1 165 ? 0.253 2.999 11.768 1.00 96.56 165 LEU A O 1
ATOM 1193 N N . GLY A 1 166 ? -0.020 4.878 12.962 1.00 95.50 166 GLY A N 1
ATOM 1194 C CA . GLY A 1 166 ? 1.183 5.561 12.485 1.00 95.50 166 GLY A CA 1
ATOM 1195 C C . GLY A 1 166 ? 2.472 4.782 12.766 1.00 95.50 166 GLY A C 1
ATOM 1196 O O . GLY A 1 166 ? 3.316 4.647 11.882 1.00 95.50 166 GLY A O 1
ATOM 1197 N N . ARG A 1 167 ? 2.611 4.157 13.947 1.00 97.19 167 ARG A N 1
ATOM 1198 C CA . ARG A 1 167 ? 3.756 3.263 14.232 1.00 97.19 167 ARG A CA 1
ATOM 1199 C C . ARG A 1 167 ? 3.746 2.007 13.363 1.00 97.19 167 ARG A C 1
ATOM 1201 O O . ARG A 1 167 ? 4.801 1.532 12.944 1.00 97.19 167 ARG A O 1
ATOM 1208 N N . SER A 1 168 ? 2.568 1.440 13.094 1.00 97.12 168 SER A N 1
ATOM 1209 C CA . SER A 1 168 ? 2.450 0.330 12.143 1.00 97.12 168 SER A CA 1
ATOM 1210 C C . SER A 1 168 ? 2.817 0.763 10.724 1.00 97.12 168 SER A C 1
ATOM 1212 O O . SER A 1 168 ? 3.450 -0.021 10.024 1.00 97.12 168 SER A O 1
ATOM 1214 N N . GLN A 1 169 ? 2.426 1.969 10.313 1.00 98.06 169 GLN A N 1
ATOM 1215 C CA . GLN A 1 169 ? 2.709 2.516 8.990 1.00 98.06 169 GLN A CA 1
ATOM 1216 C C . GLN A 1 169 ? 4.206 2.766 8.808 1.00 98.06 169 GLN A C 1
ATOM 1218 O O . GLN A 1 169 ? 4.771 2.341 7.809 1.00 98.06 169 GLN A O 1
ATOM 1223 N N . ALA A 1 170 ? 4.874 3.348 9.808 1.00 97.81 170 ALA A N 1
ATOM 1224 C CA . ALA A 1 170 ? 6.319 3.561 9.783 1.00 97.81 170 ALA A CA 1
ATOM 1225 C C . ALA A 1 170 ? 7.100 2.245 9.611 1.00 97.81 170 ALA A C 1
ATOM 1227 O O . ALA A 1 170 ? 8.015 2.172 8.796 1.00 97.81 170 ALA A O 1
ATOM 1228 N N . ARG A 1 171 ? 6.705 1.177 10.322 1.00 98.19 171 ARG A N 1
ATOM 1229 C CA . ARG A 1 171 ? 7.300 -0.158 10.124 1.00 98.19 171 ARG A CA 1
ATOM 1230 C C . ARG A 1 171 ? 7.015 -0.716 8.733 1.00 98.19 171 ARG A C 1
ATOM 1232 O O . ARG A 1 171 ? 7.908 -1.287 8.120 1.00 98.19 171 ARG A O 1
ATOM 1239 N N . TRP A 1 172 ? 5.793 -0.534 8.236 1.00 98.38 172 TRP A N 1
ATOM 1240 C CA . TRP A 1 172 ? 5.421 -0.985 6.900 1.00 98.38 172 TRP A CA 1
ATOM 1241 C C . TRP A 1 172 ? 6.247 -0.302 5.803 1.00 98.38 172 TRP A C 1
ATOM 1243 O O . TRP A 1 172 ? 6.674 -0.991 4.885 1.00 98.38 172 TRP A O 1
ATOM 1253 N N . MET A 1 173 ? 6.556 0.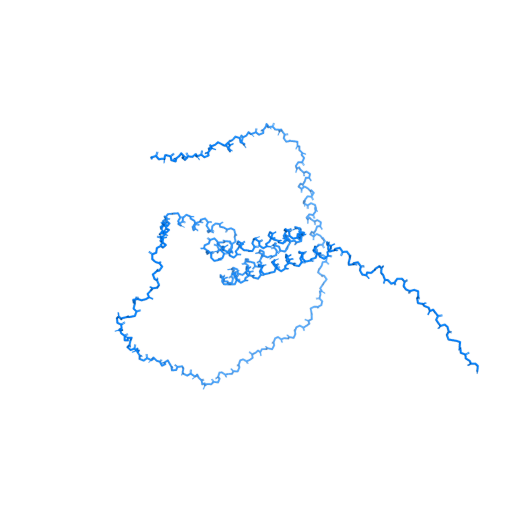995 5.927 1.00 98.25 173 MET A N 1
ATOM 1254 C CA . MET A 1 173 ? 7.427 1.691 4.968 1.00 98.25 173 MET A CA 1
ATOM 1255 C C . MET A 1 173 ? 8.797 1.009 4.833 1.00 98.25 173 MET A C 1
ATOM 1257 O O . MET A 1 173 ? 9.301 0.876 3.725 1.00 98.25 173 MET A O 1
ATOM 1261 N N . LEU A 1 174 ? 9.373 0.504 5.930 1.00 98.19 174 LEU A N 1
ATOM 1262 C CA . LEU A 1 174 ? 10.637 -0.243 5.886 1.00 98.19 174 LEU A CA 1
ATOM 1263 C C . LEU A 1 174 ? 10.484 -1.594 5.175 1.00 98.19 174 LEU A C 1
ATOM 1265 O O . LEU A 1 174 ? 11.316 -1.949 4.346 1.00 98.19 174 LEU A O 1
ATOM 1269 N N . THR A 1 175 ? 9.409 -2.335 5.465 1.00 98.31 175 THR A N 1
ATOM 1270 C CA . THR A 1 175 ? 9.099 -3.604 4.781 1.00 98.31 175 THR A CA 1
ATOM 1271 C C . THR A 1 175 ? 8.882 -3.399 3.283 1.00 98.31 175 THR A C 1
ATOM 1273 O O . THR A 1 175 ? 9.330 -4.211 2.481 1.00 98.31 175 THR A O 1
ATOM 1276 N N . ARG A 1 176 ? 8.227 -2.299 2.905 1.00 98.50 176 ARG A N 1
ATOM 1277 C CA . ARG A 1 176 ? 7.974 -1.914 1.517 1.00 98.50 176 ARG A CA 1
ATOM 1278 C C . ARG A 1 176 ? 9.277 -1.660 0.757 1.00 98.50 176 ARG A C 1
ATOM 1280 O O . ARG A 1 176 ? 9.448 -2.178 -0.339 1.00 98.50 176 ARG A O 1
ATOM 1287 N N . GLU A 1 177 ? 10.202 -0.898 1.341 1.00 98.56 177 GLU A N 1
ATOM 1288 C CA . GLU A 1 177 ? 11.515 -0.647 0.728 1.00 98.56 177 GLU A CA 1
ATOM 1289 C C . GLU A 1 177 ? 12.376 -1.915 0.651 1.00 98.56 177 GLU A C 1
ATOM 1291 O O . GLU A 1 177 ? 13.112 -2.096 -0.314 1.00 98.56 177 GLU A O 1
ATOM 1296 N N . GLU A 1 178 ? 12.283 -2.815 1.635 1.00 98.56 178 GLU A N 1
ATOM 1297 C CA . GLU A 1 178 ? 12.955 -4.117 1.557 1.00 98.56 178 GLU A CA 1
ATOM 1298 C C . GLU A 1 178 ? 12.414 -4.963 0.401 1.00 98.56 178 GLU A C 1
ATOM 1300 O O . GLU A 1 178 ? 13.197 -5.422 -0.424 1.00 98.56 178 GLU A O 1
ATOM 1305 N N . ALA A 1 179 ? 11.091 -5.094 0.283 1.00 98.56 179 ALA A N 1
ATOM 1306 C CA . ALA A 1 179 ? 10.465 -5.854 -0.798 1.00 98.56 179 ALA A CA 1
ATOM 1307 C C . ALA A 1 179 ? 10.828 -5.295 -2.184 1.00 98.56 179 ALA A C 1
ATOM 1309 O O . ALA A 1 179 ? 11.137 -6.054 -3.098 1.00 98.56 179 ALA A O 1
ATOM 1310 N N . ALA A 1 180 ? 10.882 -3.965 -2.319 1.00 98.44 180 ALA A N 1
ATOM 1311 C CA . ALA A 1 180 ? 11.308 -3.301 -3.549 1.00 98.44 180 ALA A CA 1
ATOM 1312 C C . ALA A 1 180 ? 12.757 -3.621 -3.949 1.00 98.44 180 ALA A C 1
ATOM 1314 O O . ALA A 1 180 ? 13.067 -3.667 -5.137 1.00 98.44 180 ALA A O 1
ATOM 1315 N N . ARG A 1 181 ? 13.653 -3.855 -2.978 1.00 98.56 181 ARG A N 1
ATOM 1316 C CA . ARG A 1 181 ? 15.033 -4.290 -3.259 1.00 98.56 181 ARG A CA 1
ATOM 1317 C C . ARG A 1 181 ? 15.107 -5.729 -3.759 1.00 98.56 181 ARG A C 1
ATOM 1319 O O . ARG A 1 181 ? 16.072 -6.059 -4.442 1.00 98.56 181 ARG A O 1
ATOM 1326 N N . SER A 1 182 ? 14.133 -6.567 -3.408 1.00 98.50 182 SER A N 1
ATOM 1327 C CA . SER A 1 182 ? 14.061 -7.957 -3.861 1.00 98.50 182 SER A CA 1
ATOM 1328 C C . SER A 1 182 ? 13.524 -8.048 -5.289 1.00 98.50 182 SER A C 1
ATOM 1330 O O . SER A 1 182 ? 14.246 -8.501 -6.177 1.00 98.50 182 SER A O 1
ATOM 1332 N N . SER A 1 183 ? 12.285 -7.602 -5.525 1.00 98.44 183 SER A N 1
ATOM 1333 C CA . SER A 1 183 ? 11.652 -7.625 -6.850 1.00 98.44 183 SER A CA 1
ATOM 1334 C C . SER A 1 183 ? 10.358 -6.783 -6.907 1.00 98.44 183 SER A C 1
ATOM 1336 O O . SER A 1 183 ? 9.751 -6.502 -5.867 1.00 98.44 183 SER A O 1
ATOM 1338 N N . PRO A 1 184 ? 9.884 -6.381 -8.106 1.00 98.25 184 PRO A N 1
ATOM 1339 C CA . PRO A 1 184 ? 8.555 -5.782 -8.276 1.00 98.25 184 PRO A CA 1
ATOM 1340 C C . PRO A 1 184 ? 7.411 -6.685 -7.802 1.00 98.25 184 PRO A C 1
ATOM 1342 O O . PRO A 1 184 ? 6.437 -6.200 -7.222 1.00 98.25 184 PRO A O 1
ATOM 1345 N N . GLU A 1 185 ? 7.530 -7.994 -8.013 1.00 98.56 185 GLU A N 1
ATOM 1346 C CA . GLU A 1 185 ? 6.540 -8.986 -7.606 1.00 98.56 185 GLU A CA 1
ATOM 1347 C C . GLU A 1 185 ? 6.440 -9.087 -6.078 1.00 98.56 185 GLU A C 1
ATOM 1349 O O . GLU A 1 185 ? 5.332 -9.119 -5.534 1.00 98.56 185 GLU A O 1
ATOM 1354 N N . ASP A 1 186 ? 7.575 -9.058 -5.375 1.00 98.62 186 ASP A N 1
ATOM 1355 C CA . ASP A 1 186 ? 7.612 -9.045 -3.909 1.00 98.62 186 ASP A CA 1
ATOM 1356 C C . ASP A 1 186 ? 7.022 -7.749 -3.346 1.00 98.62 186 ASP A C 1
ATOM 1358 O O . ASP A 1 186 ? 6.269 -7.775 -2.366 1.00 98.62 186 ASP A O 1
ATOM 1362 N N . LEU A 1 187 ? 7.308 -6.606 -3.980 1.00 98.75 187 LEU A N 1
ATOM 1363 C CA . LEU A 1 187 ? 6.702 -5.328 -3.613 1.00 98.75 187 LEU A CA 1
ATOM 1364 C C . LEU A 1 187 ? 5.175 -5.374 -3.769 1.00 98.75 187 LEU A C 1
ATOM 1366 O O . LEU A 1 187 ? 4.445 -4.976 -2.855 1.00 98.75 187 LEU A O 1
ATOM 1370 N N . LEU A 1 188 ? 4.679 -5.909 -4.887 1.00 98.75 188 LEU A N 1
ATOM 1371 C CA . LEU A 1 188 ? 3.246 -6.092 -5.112 1.00 98.75 188 LEU A CA 1
ATOM 1372 C C . LEU A 1 188 ? 2.625 -7.017 -4.052 1.00 98.75 188 LEU A C 1
ATOM 1374 O O . LEU A 1 188 ? 1.577 -6.690 -3.484 1.00 98.75 188 LEU A O 1
ATOM 1378 N N . ALA A 1 189 ? 3.273 -8.140 -3.734 1.00 98.62 189 ALA A N 1
ATOM 1379 C CA . ALA A 1 189 ? 2.818 -9.059 -2.693 1.00 98.62 189 ALA A CA 1
ATOM 1380 C C . ALA A 1 189 ? 2.758 -8.380 -1.311 1.00 98.62 189 ALA A C 1
ATOM 1382 O O . ALA A 1 189 ? 1.784 -8.561 -0.570 1.00 98.62 189 ALA A O 1
ATOM 1383 N N . ALA A 1 190 ? 3.744 -7.539 -0.982 1.00 98.75 190 ALA A N 1
ATOM 1384 C CA . ALA A 1 190 ? 3.767 -6.761 0.255 1.00 98.75 190 ALA A CA 1
ATOM 1385 C C . ALA A 1 190 ? 2.599 -5.759 0.341 1.00 98.75 190 ALA A C 1
ATOM 1387 O O . ALA A 1 190 ? 1.977 -5.621 1.401 1.00 98.75 190 ALA A O 1
ATOM 1388 N N . TYR A 1 191 ? 2.246 -5.096 -0.766 1.00 98.81 191 TYR A N 1
ATOM 1389 C CA . TYR A 1 191 ? 1.068 -4.223 -0.842 1.00 98.81 191 TYR A CA 1
ATOM 1390 C C . TYR A 1 191 ? -0.243 -4.985 -0.639 1.00 98.81 191 TYR A C 1
ATOM 1392 O O . TYR A 1 191 ? -1.108 -4.554 0.134 1.00 98.81 191 TYR A O 1
ATOM 1400 N N . GLN A 1 192 ? -0.394 -6.135 -1.296 1.00 98.75 192 GLN A N 1
ATOM 1401 C CA . GLN A 1 192 ? -1.581 -6.977 -1.152 1.00 98.75 192 GLN A CA 1
ATOM 1402 C C . GLN A 1 192 ? -1.747 -7.462 0.292 1.00 98.75 192 GLN A C 1
ATOM 1404 O O . GLN A 1 192 ? -2.849 -7.404 0.843 1.00 98.75 192 GLN A O 1
ATOM 1409 N N . ASP A 1 193 ? -0.658 -7.897 0.933 1.00 98.75 193 ASP A N 1
ATOM 1410 C CA . ASP A 1 193 ? -0.684 -8.318 2.332 1.00 98.75 193 ASP A CA 1
ATOM 1411 C C . ASP A 1 193 ? -1.062 -7.175 3.274 1.00 98.75 193 ASP A C 1
ATOM 1413 O O . ASP A 1 193 ? -1.954 -7.327 4.116 1.00 98.75 193 ASP A O 1
ATOM 1417 N N . ARG A 1 194 ? -0.460 -5.994 3.087 1.00 98.62 194 ARG A N 1
ATOM 1418 C CA . ARG A 1 194 ? -0.803 -4.799 3.865 1.00 98.62 194 ARG A CA 1
ATOM 1419 C C . ARG A 1 194 ? -2.280 -4.447 3.730 1.00 98.62 194 ARG A C 1
ATOM 1421 O O . ARG A 1 194 ? -2.941 -4.221 4.744 1.00 98.62 194 ARG A O 1
ATOM 1428 N N . THR A 1 195 ? -2.794 -4.446 2.506 1.00 98.75 195 THR A N 1
ATOM 1429 C CA . THR A 1 195 ? -4.194 -4.132 2.206 1.00 98.75 195 THR A CA 1
ATOM 1430 C C . THR A 1 195 ? -5.141 -5.121 2.885 1.00 98.75 195 THR A C 1
ATOM 1432 O O . THR A 1 195 ? -6.092 -4.699 3.543 1.00 98.75 195 THR A O 1
ATOM 1435 N N . ARG A 1 196 ? -4.864 -6.434 2.808 1.00 98.75 196 ARG A N 1
ATOM 1436 C CA . ARG A 1 196 ? -5.656 -7.458 3.515 1.00 98.75 196 ARG A CA 1
ATOM 1437 C C . ARG A 1 196 ? -5.669 -7.225 5.024 1.00 98.75 196 ARG A C 1
ATOM 1439 O O . ARG A 1 196 ? -6.739 -7.254 5.626 1.00 98.75 196 ARG A O 1
ATOM 1446 N N . ARG A 1 197 ? -4.506 -6.962 5.635 1.00 98.50 197 ARG A N 1
ATOM 1447 C CA . ARG A 1 197 ? -4.406 -6.711 7.084 1.00 98.50 197 ARG A CA 1
ATOM 1448 C C . ARG A 1 197 ? -5.176 -5.467 7.515 1.00 98.50 197 ARG A C 1
ATOM 1450 O O . ARG A 1 197 ? -5.855 -5.511 8.534 1.00 98.50 197 ARG A O 1
ATOM 1457 N N . LEU A 1 198 ? -5.077 -4.375 6.755 1.00 98.62 198 LEU A N 1
ATOM 1458 C CA . LEU A 1 198 ? -5.809 -3.141 7.043 1.00 98.62 198 LEU A CA 1
ATOM 1459 C C . LEU A 1 198 ? -7.321 -3.361 6.927 1.00 98.62 198 LEU A C 1
ATOM 1461 O O . LEU A 1 198 ? -8.049 -3.063 7.866 1.00 98.62 198 LEU A O 1
ATOM 1465 N N . ARG A 1 199 ? -7.800 -3.985 5.845 1.00 98.62 199 ARG A N 1
ATOM 1466 C CA . ARG A 1 199 ? -9.232 -4.296 5.689 1.00 98.62 199 ARG A CA 1
ATOM 1467 C C . ARG A 1 199 ? -9.760 -5.205 6.802 1.00 98.62 199 ARG A C 1
ATOM 1469 O O . ARG A 1 199 ? -10.832 -4.942 7.336 1.00 98.62 199 ARG A O 1
ATOM 1476 N N . ALA A 1 200 ? -8.997 -6.226 7.196 1.00 98.38 200 ALA A N 1
ATOM 1477 C CA . ALA A 1 200 ? -9.358 -7.089 8.320 1.00 98.38 200 ALA A CA 1
ATOM 1478 C C . ALA A 1 200 ? -9.429 -6.314 9.648 1.00 98.38 200 ALA A C 1
ATOM 1480 O O . ALA A 1 200 ? -10.345 -6.529 10.438 1.00 98.38 200 ALA A O 1
ATOM 1481 N N . ALA A 1 201 ? -8.496 -5.387 9.884 1.00 98.12 201 ALA A N 1
ATOM 1482 C CA . ALA A 1 201 ? -8.514 -4.534 11.069 1.00 98.12 201 ALA A CA 1
ATOM 1483 C C . ALA A 1 201 ? -9.723 -3.586 11.084 1.00 98.12 201 ALA A C 1
ATOM 1485 O O . ALA A 1 201 ? -10.360 -3.449 12.125 1.00 98.12 201 ALA A O 1
ATOM 1486 N N . ALA A 1 202 ? -10.064 -2.976 9.945 1.00 98.19 202 ALA A N 1
ATOM 1487 C CA . ALA A 1 202 ? -11.244 -2.122 9.824 1.00 98.19 202 ALA A CA 1
ATOM 1488 C C . ALA A 1 202 ? -12.527 -2.906 10.142 1.00 98.19 202 ALA A C 1
ATOM 1490 O O . ALA A 1 202 ? -13.303 -2.481 10.989 1.00 98.19 202 ALA A O 1
ATOM 1491 N N . ALA A 1 203 ? -12.697 -4.094 9.550 1.00 98.12 203 ALA A N 1
ATOM 1492 C CA . ALA A 1 203 ? -13.857 -4.949 9.807 1.00 98.12 203 ALA A CA 1
ATOM 1493 C C . ALA A 1 203 ? -13.975 -5.355 11.288 1.00 98.12 203 ALA A C 1
ATOM 1495 O O . ALA A 1 203 ? -15.061 -5.314 11.862 1.00 98.12 203 ALA A O 1
ATOM 1496 N N . ALA A 1 204 ? -12.857 -5.707 11.931 1.00 97.25 204 ALA A N 1
ATOM 1497 C CA . ALA A 1 204 ? -12.846 -6.067 13.348 1.00 97.25 204 ALA A CA 1
ATOM 1498 C C . ALA A 1 204 ? -13.245 -4.896 14.263 1.00 97.25 204 ALA A C 1
ATOM 1500 O O . ALA A 1 204 ? -13.909 -5.107 15.278 1.00 97.25 204 ALA A O 1
ATOM 1501 N N . LEU A 1 205 ? -12.845 -3.671 13.914 1.00 96.56 205 LEU A N 1
ATOM 1502 C CA . LEU A 1 205 ? -13.227 -2.471 14.654 1.00 96.56 205 LEU A CA 1
ATOM 1503 C C . LEU A 1 205 ? -14.713 -2.143 14.470 1.00 96.56 205 LEU A C 1
ATOM 1505 O O . LEU A 1 205 ? -15.402 -1.945 15.465 1.00 96.56 205 LEU A O 1
ATOM 1509 N N . SER A 1 206 ? -15.230 -2.198 13.240 1.00 95.50 206 SER A N 1
ATOM 1510 C CA . SER A 1 206 ? -16.658 -1.972 12.978 1.00 95.50 206 SER A CA 1
ATOM 1511 C C . SER A 1 206 ? -17.553 -2.960 13.735 1.00 95.50 206 SER A C 1
ATOM 1513 O O . SER A 1 206 ? -18.497 -2.547 14.396 1.00 95.50 206 SER A O 1
ATOM 1515 N N . HIS A 1 207 ? -17.208 -4.254 13.748 1.00 94.69 207 HIS A N 1
ATOM 1516 C CA . HIS A 1 207 ? -17.968 -5.249 14.516 1.00 94.69 207 HIS A CA 1
ATOM 1517 C C . HIS A 1 207 ? -17.936 -5.016 16.030 1.00 94.69 207 HIS A C 1
ATOM 1519 O O . HIS A 1 207 ? -18.892 -5.348 16.731 1.00 94.69 207 HIS A O 1
ATOM 1525 N N . ARG A 1 208 ? -16.836 -4.465 16.553 1.00 92.88 208 ARG A N 1
ATOM 1526 C CA . ARG A 1 208 ? -16.744 -4.102 17.969 1.00 92.88 208 ARG A CA 1
ATOM 1527 C C . ARG A 1 208 ? -17.680 -2.942 18.299 1.00 92.88 208 ARG A C 1
ATOM 1529 O O . ARG A 1 208 ? -18.312 -2.980 19.351 1.00 92.88 208 ARG A O 1
ATOM 1536 N N . ASP A 1 209 ? -17.770 -1.949 17.423 1.00 90.44 209 ASP A N 1
ATOM 1537 C CA . ASP A 1 209 ? -18.663 -0.806 17.611 1.00 90.44 209 ASP A CA 1
ATOM 1538 C C . ASP A 1 209 ? -20.139 -1.224 17.539 1.00 90.44 209 ASP A C 1
ATOM 1540 O O . ASP A 1 209 ? -20.927 -0.801 18.387 1.00 90.44 209 ASP A O 1
ATOM 1544 N N . ASP A 1 210 ? -20.496 -2.127 16.618 1.00 89.12 210 ASP A N 1
ATOM 1545 C CA . ASP A 1 210 ? -21.848 -2.697 16.516 1.00 89.12 210 ASP A CA 1
ATOM 1546 C C . ASP A 1 210 ? -22.246 -3.459 17.791 1.00 89.12 210 ASP A C 1
ATOM 1548 O O . ASP A 1 210 ? -23.355 -3.299 18.301 1.00 89.12 210 ASP A O 1
ATOM 1552 N N . ALA A 1 211 ? -21.330 -4.259 18.349 1.00 88.19 211 ALA A N 1
ATOM 1553 C CA . ALA A 1 211 ? -21.576 -5.017 19.577 1.00 88.19 211 ALA A CA 1
ATOM 1554 C C . ALA A 1 211 ? -21.776 -4.118 20.809 1.00 88.19 211 ALA A C 1
ATOM 1556 O O . ALA A 1 211 ? -22.510 -4.483 21.722 1.00 88.19 211 ALA A O 1
ATOM 1557 N N . VAL A 1 212 ? -21.133 -2.946 20.841 1.00 87.19 212 VAL A N 1
ATOM 1558 C CA . VAL A 1 212 ? -21.311 -1.952 21.914 1.00 87.19 212 VAL A CA 1
ATOM 1559 C C . VAL A 1 212 ? -22.626 -1.184 21.755 1.00 87.19 212 VAL A C 1
ATOM 1561 O O . VAL A 1 212 ? -23.215 -0.770 22.751 1.00 87.19 212 VAL A O 1
ATOM 1564 N N . GLN A 1 213 ? -23.085 -0.980 20.519 1.00 83.12 213 GLN A N 1
ATOM 1565 C CA . GLN A 1 213 ? -24.323 -0.255 20.218 1.00 83.12 213 GLN A CA 1
ATOM 1566 C C . GLN A 1 213 ? -25.574 -1.135 20.261 1.00 83.12 213 GLN A C 1
ATOM 1568 O O . GLN A 1 213 ? -26.679 -0.601 20.378 1.00 83.12 213 GLN A O 1
ATOM 1573 N N . ALA A 1 214 ? -25.424 -2.459 20.172 1.00 83.19 214 ALA A N 1
ATOM 1574 C CA . ALA A 1 214 ? -26.535 -3.383 20.316 1.00 83.19 214 ALA A CA 1
ATOM 1575 C C . ALA A 1 214 ? -27.236 -3.139 21.668 1.00 83.19 214 ALA A C 1
ATOM 1577 O O . ALA A 1 214 ? -26.581 -3.193 22.714 1.00 83.19 214 ALA A O 1
ATOM 1578 N N . PRO A 1 215 ? -28.551 -2.840 21.678 1.00 75.94 215 PRO A N 1
ATOM 1579 C CA . PRO A 1 215 ? -29.280 -2.684 22.925 1.00 75.94 215 PRO A CA 1
ATOM 1580 C C . PRO A 1 215 ? -29.146 -3.977 23.740 1.00 75.94 215 PRO A C 1
ATOM 1582 O O . PRO A 1 215 ? -29.161 -5.059 23.145 1.00 75.94 215 PRO A O 1
ATOM 1585 N N . PRO A 1 216 ? -29.007 -3.892 25.076 1.00 71.81 216 PRO A N 1
ATOM 1586 C CA . PRO A 1 216 ? -28.953 -5.087 25.905 1.00 71.81 216 PRO A CA 1
ATOM 1587 C C . PRO A 1 216 ? -30.195 -5.929 25.611 1.00 71.81 216 PRO A C 1
ATOM 1589 O O . PRO A 1 216 ? -31.317 -5.416 25.664 1.00 71.81 216 PRO A O 1
ATOM 1592 N N . SER A 1 217 ? -29.990 -7.193 25.233 1.00 72.62 217 SER A N 1
ATOM 1593 C CA . SER A 1 217 ? -31.088 -8.110 24.939 1.00 72.62 217 SER A CA 1
ATOM 1594 C C . SER A 1 217 ? -32.073 -8.107 26.114 1.00 72.62 217 SER A C 1
ATOM 1596 O O . SER A 1 217 ? -31.645 -8.311 27.251 1.00 72.62 217 SER A O 1
ATOM 1598 N N . PRO A 1 218 ? -33.380 -7.900 25.880 1.00 69.56 218 PRO A N 1
ATOM 1599 C CA . PRO A 1 218 ? -34.379 -7.799 26.946 1.00 69.56 218 PRO A CA 1
ATOM 1600 C C . PRO A 1 218 ? -34.650 -9.117 27.705 1.00 69.56 218 PRO A C 1
ATOM 1602 O O . PRO A 1 218 ? -35.614 -9.192 28.459 1.00 69.56 218 PRO A O 1
ATOM 1605 N N . GLU A 1 219 ? -33.828 -10.158 27.536 1.00 59.56 219 GLU A N 1
ATOM 1606 C CA . GLU A 1 219 ? -34.049 -11.486 28.129 1.00 59.56 219 GLU A CA 1
ATOM 1607 C C . GLU A 1 219 ? -33.388 -11.710 29.498 1.00 59.56 219 GLU A C 1
ATOM 1609 O O . GLU A 1 219 ? -33.696 -12.701 30.148 1.00 59.56 219 GLU A O 1
ATOM 1614 N N . GLU A 1 220 ? -32.566 -10.790 30.016 1.00 55.81 220 GLU A N 1
ATOM 1615 C CA . GLU A 1 220 ? -31.964 -10.938 31.358 1.00 55.81 220 GLU A CA 1
ATOM 1616 C C . GLU A 1 220 ? -32.662 -10.074 32.426 1.00 55.81 220 GLU A C 1
ATOM 1618 O O . GLU A 1 220 ? -32.048 -9.528 33.338 1.00 55.81 220 GLU A O 1
ATOM 1623 N N . THR A 1 221 ? -33.981 -9.897 32.302 1.00 57.03 221 THR A N 1
ATOM 1624 C CA . THR A 1 221 ? -34.822 -9.272 33.345 1.00 57.03 221 THR A CA 1
ATOM 1625 C C . THR A 1 221 ? -36.110 -10.059 33.599 1.00 57.03 221 THR A C 1
ATOM 1627 O O . THR A 1 221 ? -37.135 -9.486 33.963 1.00 57.03 221 THR A O 1
ATOM 1630 N N . LEU A 1 222 ? -36.085 -11.380 33.396 1.00 62.25 222 LEU A N 1
ATOM 1631 C CA . LEU A 1 222 ? -37.233 -12.240 33.679 1.00 62.25 222 LEU A CA 1
ATOM 1632 C C . LEU A 1 222 ? -36.822 -13.615 34.222 1.00 62.25 222 LEU A C 1
ATOM 1634 O O . LEU A 1 222 ? -37.202 -14.624 33.657 1.00 62.25 222 LEU A O 1
ATOM 1638 N N . ASP A 1 223 ? -36.047 -13.656 35.306 1.00 55.84 223 ASP A N 1
ATOM 1639 C CA . ASP A 1 223 ? -36.072 -14.781 36.257 1.00 55.84 223 ASP A CA 1
ATOM 1640 C C . ASP A 1 223 ? -35.312 -14.392 37.540 1.00 55.84 223 ASP A C 1
ATOM 1642 O O . ASP A 1 223 ? -34.322 -15.000 37.940 1.00 55.84 223 ASP A O 1
ATOM 1646 N N . ASP A 1 224 ? -35.827 -13.385 38.253 1.00 56.44 224 ASP A N 1
ATOM 1647 C CA . ASP A 1 224 ? -35.768 -13.416 39.720 1.00 56.44 224 ASP A CA 1
ATOM 1648 C C . ASP A 1 224 ? -36.812 -14.444 40.189 1.00 56.44 224 ASP A C 1
ATOM 1650 O O . ASP A 1 224 ? -37.875 -14.118 40.717 1.00 56.44 224 ASP A O 1
ATOM 1654 N N . GLN A 1 225 ? -36.572 -15.714 39.847 1.00 61.72 225 GLN A N 1
AT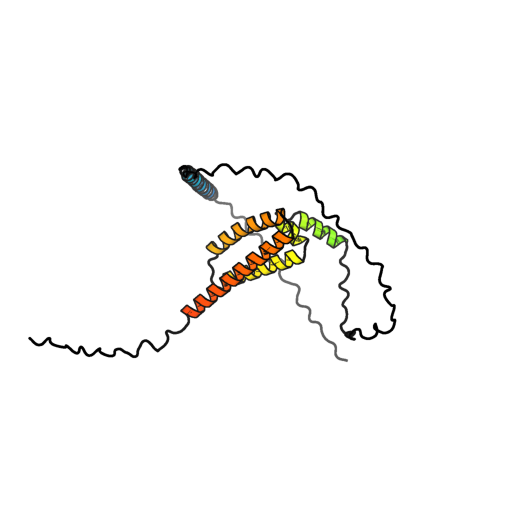OM 1655 C CA . GLN A 1 225 ? -37.378 -16.828 40.311 1.00 61.72 225 GLN A CA 1
ATOM 1656 C C . GLN A 1 225 ? -36.760 -17.279 41.638 1.00 61.72 225 GLN A C 1
ATOM 1658 O O . GLN A 1 225 ? -35.651 -17.827 41.640 1.00 61.72 225 GLN A O 1
ATOM 1663 N N . PRO A 1 226 ? -37.418 -17.045 42.788 1.00 63.81 226 PRO A N 1
ATOM 1664 C CA . PRO A 1 226 ? -36.883 -17.454 44.074 1.00 63.81 226 PRO A CA 1
ATOM 1665 C C . PRO A 1 226 ? -36.734 -18.975 44.072 1.00 63.81 226 PRO A C 1
ATOM 1667 O O . PRO A 1 226 ? -37.719 -19.714 44.084 1.00 63.81 226 PRO A O 1
ATOM 1670 N N . ARG A 1 227 ? -35.484 -19.453 44.053 1.00 64.56 227 ARG A N 1
ATOM 1671 C CA . ARG A 1 227 ? -35.157 -20.858 44.300 1.00 64.56 227 ARG A CA 1
ATOM 1672 C C . ARG A 1 227 ? -35.721 -21.228 45.667 1.00 64.56 227 ARG A C 1
ATOM 1674 O O . ARG A 1 227 ? -35.138 -20.901 46.700 1.00 64.56 227 ARG A O 1
ATOM 1681 N N . ALA A 1 228 ? -36.867 -21.902 45.661 1.00 63.41 228 ALA A N 1
ATOM 1682 C CA . ALA A 1 228 ? -37.440 -22.529 46.835 1.00 63.41 228 ALA A CA 1
ATOM 1683 C C . ALA A 1 228 ? -36.393 -23.474 47.436 1.00 63.41 228 ALA A C 1
ATOM 1685 O O . ALA A 1 228 ? -36.013 -24.488 46.851 1.00 63.41 228 ALA A O 1
ATOM 1686 N N . PHE A 1 229 ? -35.896 -23.090 48.606 1.00 57.69 229 PHE A N 1
ATOM 1687 C CA . PHE A 1 229 ? -34.962 -23.850 49.418 1.00 57.69 229 PHE A CA 1
ATOM 1688 C C . PHE A 1 229 ? -35.731 -25.029 50.033 1.00 57.69 229 PHE A C 1
ATOM 1690 O O . PHE A 1 229 ? -36.240 -24.948 51.149 1.00 57.69 229 PHE A O 1
ATOM 1697 N N . THR A 1 230 ? -35.891 -26.129 49.297 1.00 63.81 230 THR A N 1
ATOM 1698 C CA . THR A 1 230 ? -36.388 -27.380 49.881 1.00 63.81 230 THR A CA 1
ATOM 1699 C C . THR A 1 230 ? -35.286 -27.990 50.736 1.00 63.81 230 THR A C 1
ATOM 1701 O O . THR A 1 230 ? -34.412 -28.702 50.244 1.00 63.81 230 THR A O 1
ATOM 1704 N N . GLY A 1 231 ? -35.322 -27.671 52.029 1.00 63.38 231 GLY A N 1
ATOM 1705 C CA . GLY A 1 231 ? -34.546 -28.351 53.054 1.00 63.38 231 GLY A CA 1
ATOM 1706 C C . GLY A 1 231 ? -35.006 -29.799 53.192 1.00 63.38 231 GLY A C 1
ATOM 1707 O O . GLY A 1 231 ? -36.117 -30.062 53.647 1.00 63.38 231 GLY A O 1
ATOM 1708 N N . ALA A 1 232 ? -34.145 -30.738 52.810 1.00 61.19 232 ALA A N 1
ATOM 1709 C CA . ALA A 1 232 ? -34.274 -32.137 53.188 1.00 61.19 232 ALA A CA 1
ATOM 1710 C C . ALA A 1 232 ? -33.529 -32.345 54.515 1.00 61.19 232 ALA A C 1
ATOM 1712 O O . ALA A 1 232 ? -32.309 -32.198 54.583 1.00 61.19 232 ALA A O 1
ATOM 1713 N N . ALA A 1 233 ? -34.278 -32.645 55.576 1.00 60.22 233 ALA A N 1
ATOM 1714 C CA . ALA A 1 233 ? -33.729 -33.048 56.864 1.00 60.22 233 ALA A CA 1
ATOM 1715 C C . ALA A 1 233 ? -33.208 -34.498 56.789 1.00 60.22 233 ALA A C 1
ATOM 1717 O O . ALA A 1 233 ? -33.905 -35.353 56.238 1.00 60.22 233 ALA A O 1
ATOM 1718 N N . PRO A 1 234 ? -32.028 -34.813 57.353 1.00 70.25 234 PRO A N 1
ATOM 1719 C CA . PRO A 1 234 ? -31.594 -36.194 57.523 1.00 70.25 234 PRO A CA 1
ATOM 1720 C C . PRO A 1 234 ? -32.324 -36.837 58.712 1.00 70.25 234 PRO A C 1
ATOM 1722 O O . PRO A 1 234 ? -32.300 -36.315 59.828 1.00 70.25 234 PRO A O 1
ATOM 1725 N N . SER A 1 235 ? -32.982 -37.970 58.464 1.00 66.75 235 SER A N 1
ATOM 1726 C CA . SER A 1 235 ? -33.522 -38.842 59.511 1.00 66.75 235 SER A CA 1
ATOM 1727 C C . SER A 1 235 ? -32.397 -39.634 60.184 1.00 66.75 235 SER A C 1
ATOM 1729 O O . SER A 1 235 ? -31.478 -40.106 59.517 1.00 66.75 235 SER A O 1
ATOM 1731 N N . THR A 1 236 ? -32.510 -39.714 61.509 1.00 73.44 236 THR A N 1
ATOM 1732 C CA . THR A 1 236 ? -31.690 -40.437 62.498 1.00 73.44 236 THR A CA 1
ATOM 1733 C C . THR A 1 236 ? -31.580 -41.933 62.266 1.00 73.44 236 THR A C 1
ATOM 1735 O O . THR A 1 236 ? -32.619 -42.523 61.889 1.00 73.44 236 THR A O 1
#

Secondary structure (DSSP, 8-state):
-------PPP--SGGG---PPP-PPPPS-HHHHHHHHHHHHHHHHHHHTT---------PPPP----PPP--S------------------TTSGGGS-----S---------HHHHHHHHHHHHTSSSHHHHHHHH-HHHHHHHHHHHHHHHHHHHTT--HHHHHHHHHHHHHHHHHHHHH-HHHHHHHHHHHHHHHHHHHHHHHHHHHHHHSPPPTTTTS----------PPP-

Foldseek 3Di:
DDDDDDDDDDPDDPPPPPDDDPDDDDDPPVVVVVVVVVVVVVVVVVVVVVPPPPDPDPPDPDPPPPPDDDPPPDDPPPPPPPDPPDPPPPPVPPVPDDPPPVPDPPPPPPDPDVVVVVVQLVVLVPDPALLSSVCSVDVLSVVLVVLLVVLLVLLVVLPDDPVVSVVVVVVLVVVLRVLSVVHPVSNSVSSVVSSVVSNVNSVVSNVVVVVVPPDPDPPVPPDPPPPPPPDDDDDD